Protein AF-A0A9D8BWN3-F1 (afdb_monomer_lite)

Secondary structure (DSSP, 8-state):
----------PPEEEEEEEEE---B-SSS----TTPPPPBGGGSEETTEEHHHHHHHHHGGG-SEEEEE-SS-HHHHHTTTSEEE--SSSS--THHHHHHHHHHHHHTSPPPTTEEEEEEEEETT-TTS-TTHHHHHHHH--TT-SEEEEEESS-EEEEEEEE-GGGHHHHHHHHHTT---HHHHHTTS-EEEEEE--TTTT----SHHHHHHHHHHHH-TT--HHHHHHHHHHHTT--------------SS-----HHHHHHHHHTTPPPPS------GGGGTT-PPPS----SS---GGG-TT------

Radius of gyration: 26.8 Å; chains: 1; bounding box: 66×57×100 Å

Structure (mmCIF, N/CA/C/O backbone):
data_AF-A0A9D8BWN3-F1
#
_entry.id   AF-A0A9D8BWN3-F1
#
loop_
_atom_site.group_PDB
_atom_site.id
_atom_site.type_symbol
_atom_site.label_atom_id
_atom_site.label_alt_id
_atom_site.label_comp_id
_atom_site.label_asym_id
_atom_site.label_entity_id
_atom_site.label_seq_id
_atom_site.pdbx_PDB_ins_code
_atom_site.Cartn_x
_atom_site.Cartn_y
_atom_site.Cartn_z
_atom_site.occupancy
_atom_site.B_iso_or_equiv
_atom_site.auth_seq_id
_atom_site.auth_comp_id
_atom_site.auth_asym_id
_atom_site.auth_atom_id
_atom_site.pdbx_PDB_model_num
ATOM 1 N N . MET A 1 1 ? -13.830 10.975 -46.373 1.00 35.69 1 MET A N 1
ATOM 2 C CA . MET A 1 1 ? -13.486 9.546 -46.247 1.00 35.69 1 MET A CA 1
ATOM 3 C C . MET A 1 1 ? -12.222 9.484 -45.403 1.00 35.69 1 MET A C 1
ATOM 5 O O . MET A 1 1 ? -11.162 9.814 -45.908 1.00 35.69 1 MET A O 1
ATOM 9 N N . ARG A 1 2 ? -12.352 9.272 -44.088 1.00 30.34 2 ARG A N 1
ATOM 10 C CA . ARG A 1 2 ? -11.204 9.071 -43.192 1.00 30.34 2 ARG A CA 1
ATOM 11 C C . ARG A 1 2 ? -11.128 7.575 -42.941 1.00 30.34 2 ARG A C 1
ATOM 13 O O . ARG A 1 2 ? -12.097 7.001 -42.452 1.00 30.34 2 ARG A O 1
ATOM 20 N N . GLU A 1 3 ? -10.036 6.971 -43.384 1.00 28.41 3 GLU A N 1
ATOM 21 C CA . GLU A 1 3 ? -9.743 5.563 -43.168 1.00 28.41 3 GLU A CA 1
ATOM 22 C C . GLU A 1 3 ? -9.566 5.313 -41.672 1.00 28.41 3 GLU A C 1
ATOM 24 O O . GLU A 1 3 ? -8.755 5.950 -41.002 1.00 28.41 3 GLU A O 1
ATOM 29 N N . ILE A 1 4 ? -10.383 4.399 -41.160 1.00 40.56 4 ILE A N 1
ATOM 30 C CA . ILE A 1 4 ? -10.183 3.741 -39.878 1.00 40.56 4 ILE A CA 1
ATOM 31 C C . ILE A 1 4 ? -9.169 2.637 -40.170 1.00 40.56 4 ILE A C 1
ATOM 33 O O . ILE A 1 4 ? -9.535 1.579 -40.677 1.00 40.56 4 ILE A O 1
ATOM 37 N N . THR A 1 5 ? -7.889 2.890 -39.914 1.00 33.47 5 THR A N 1
ATOM 38 C CA . THR A 1 5 ? -6.894 1.820 -39.845 1.00 33.47 5 THR A CA 1
ATOM 39 C C . THR A 1 5 ? -6.937 1.222 -38.446 1.00 33.47 5 THR A C 1
ATOM 41 O O . THR A 1 5 ? -6.418 1.771 -37.477 1.00 33.47 5 THR A O 1
ATOM 44 N N . SER A 1 6 ? -7.609 0.076 -38.353 1.00 40.00 6 SER A N 1
ATOM 45 C CA . SER A 1 6 ? -7.475 -0.884 -37.265 1.00 40.00 6 SER A CA 1
ATOM 46 C C . SER A 1 6 ? -6.018 -1.343 -37.181 1.00 40.00 6 SER A C 1
ATOM 48 O O . SER A 1 6 ? -5.558 -2.124 -38.016 1.00 40.00 6 SER A O 1
ATOM 50 N N . ALA A 1 7 ? -5.290 -0.847 -36.187 1.00 39.09 7 ALA A N 1
ATOM 51 C CA . ALA A 1 7 ? -4.007 -1.398 -35.783 1.00 39.09 7 ALA A CA 1
ATOM 52 C C . ALA A 1 7 ? -4.223 -2.265 -34.535 1.00 39.09 7 ALA A C 1
ATOM 54 O O . ALA A 1 7 ? -4.002 -1.818 -33.413 1.00 39.09 7 ALA A O 1
ATOM 55 N N . ASP A 1 8 ? -4.640 -3.517 -34.742 1.00 44.50 8 ASP A N 1
ATOM 56 C CA . ASP A 1 8 ? -4.419 -4.598 -33.774 1.00 44.50 8 ASP A CA 1
ATOM 57 C C . ASP A 1 8 ? -2.917 -4.937 -33.762 1.00 44.50 8 ASP A C 1
ATOM 59 O O . ASP A 1 8 ? -2.462 -5.954 -34.281 1.00 44.50 8 ASP A O 1
ATOM 63 N N . GLY A 1 9 ? -2.118 -4.028 -33.207 1.00 36.88 9 GLY A N 1
ATOM 64 C CA . GLY A 1 9 ? -0.795 -4.330 -32.681 1.00 36.88 9 GLY A CA 1
ATOM 65 C C . GLY A 1 9 ? -0.940 -4.403 -31.170 1.00 36.88 9 GLY A C 1
ATOM 66 O O . GLY A 1 9 ? -1.091 -3.360 -30.537 1.00 36.88 9 GLY A O 1
ATOM 67 N N . LEU A 1 10 ? -0.963 -5.614 -30.596 1.00 40.00 10 LEU A N 1
ATOM 68 C CA . LEU A 1 10 ? -1.045 -5.808 -29.145 1.00 40.00 10 LEU A CA 1
ATOM 69 C C . LEU A 1 10 ? 0.142 -5.103 -28.479 1.00 40.00 10 LEU A C 1
ATOM 71 O O . LEU A 1 10 ? 1.235 -5.654 -28.362 1.00 40.00 10 LEU A O 1
ATOM 75 N N . SER A 1 11 ? -0.087 -3.875 -28.029 1.00 46.62 11 SER A N 1
ATOM 76 C CA . SER A 1 11 ? 0.788 -3.237 -27.059 1.00 46.62 11 SER A CA 1
ATOM 77 C C . SER A 1 11 ? 0.731 -4.087 -25.787 1.00 46.62 11 SER A C 1
ATOM 79 O O . SER A 1 11 ? -0.363 -4.541 -25.429 1.00 46.62 11 SER A O 1
ATOM 81 N N . PRO A 1 12 ? 1.863 -4.356 -25.115 1.00 58.06 12 PRO A N 1
ATOM 82 C CA . PRO A 1 12 ? 1.860 -5.157 -23.900 1.00 58.06 12 PRO A CA 1
ATOM 83 C C . PRO A 1 12 ? 0.872 -4.559 -22.896 1.00 58.06 12 PRO A C 1
ATOM 85 O O . PRO A 1 12 ? 1.026 -3.414 -22.472 1.00 58.06 12 PRO A O 1
ATOM 88 N N . ARG A 1 13 ? -0.166 -5.314 -22.520 1.00 78.81 13 ARG A N 1
ATOM 89 C CA . ARG A 1 13 ? -1.056 -4.895 -21.433 1.00 78.81 13 ARG A CA 1
ATOM 90 C C . ARG A 1 13 ? -0.274 -5.025 -20.128 1.00 78.81 13 ARG A C 1
ATOM 92 O O . ARG A 1 13 ? 0.274 -6.090 -19.847 1.00 78.81 13 ARG A O 1
ATOM 99 N N . ALA A 1 14 ? -0.218 -3.963 -19.333 1.00 88.00 14 ALA A N 1
ATOM 100 C CA . ALA A 1 14 ? 0.270 -4.047 -17.962 1.00 88.00 14 ALA A CA 1
ATOM 101 C C . ALA A 1 14 ? -0.856 -4.555 -17.054 1.00 88.00 14 ALA A C 1
ATOM 103 O O . ALA A 1 14 ? -1.995 -4.107 -17.173 1.00 88.00 14 ALA A O 1
ATOM 104 N N . ARG A 1 15 ? -0.535 -5.498 -16.168 1.00 93.25 15 ARG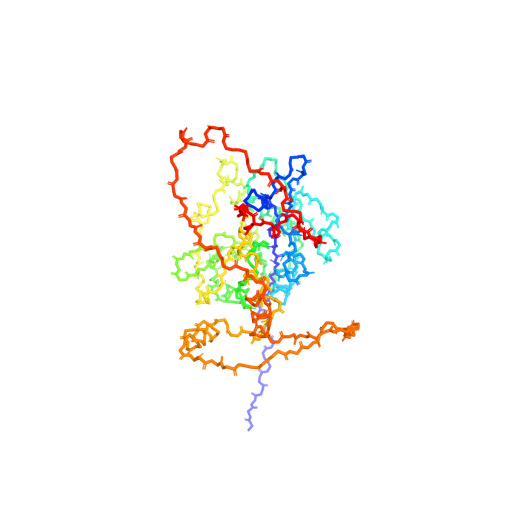 A N 1
ATOM 105 C CA . ARG A 1 15 ? -1.408 -5.967 -15.093 1.00 93.25 15 ARG A CA 1
ATOM 106 C C . ARG A 1 15 ? -0.887 -5.423 -13.770 1.00 93.25 15 ARG A C 1
ATOM 108 O O . ARG A 1 15 ? 0.283 -5.638 -13.446 1.00 93.25 15 ARG A O 1
ATOM 115 N N . ILE A 1 16 ? -1.748 -4.767 -13.004 1.00 96.25 16 ILE A N 1
ATOM 116 C CA . ILE A 1 16 ? -1.417 -4.217 -11.690 1.00 96.25 16 ILE A CA 1
ATOM 117 C C . ILE A 1 16 ? -2.126 -5.047 -10.623 1.00 96.25 16 ILE A C 1
ATOM 119 O O . ILE A 1 16 ? -3.344 -5.199 -10.641 1.00 96.25 16 ILE A O 1
ATOM 123 N N . THR A 1 17 ? -1.357 -5.582 -9.681 1.00 97.81 17 THR A N 1
ATOM 124 C CA . THR A 1 17 ? -1.877 -6.182 -8.450 1.00 97.81 17 THR A CA 1
ATOM 125 C C . THR A 1 17 ? -1.740 -5.164 -7.328 1.00 97.81 17 THR A C 1
ATOM 127 O O . THR A 1 17 ? -0.638 -4.690 -7.069 1.00 97.81 17 THR A O 1
ATOM 130 N N . GLY A 1 18 ? -2.834 -4.812 -6.663 1.00 98.31 18 GLY A N 1
ATOM 131 C CA . GLY A 1 18 ? -2.815 -3.964 -5.479 1.00 98.31 18 GLY A CA 1
ATOM 132 C C . GLY A 1 18 ? -2.578 -4.780 -4.209 1.00 98.31 18 GLY A C 1
ATOM 133 O O . GLY A 1 18 ? -3.152 -5.853 -4.039 1.00 98.31 18 GLY A O 1
ATOM 134 N N . LEU A 1 19 ? -1.759 -4.263 -3.300 1.00 98.38 19 LEU A N 1
ATOM 135 C CA . LEU A 1 19 ? -1.509 -4.822 -1.979 1.00 98.38 19 LEU A CA 1
ATOM 136 C C . LEU A 1 19 ? -1.837 -3.789 -0.911 1.00 98.38 19 LEU A C 1
ATOM 138 O O . LEU A 1 19 ? -1.163 -2.765 -0.802 1.00 98.38 19 LEU A O 1
ATOM 142 N N . VAL A 1 20 ? -2.815 -4.107 -0.068 1.00 97.69 20 VAL A N 1
ATOM 143 C CA . VAL A 1 20 ? -3.105 -3.327 1.134 1.00 97.69 20 VAL A CA 1
ATOM 144 C C . VAL A 1 20 ? -2.338 -3.906 2.320 1.00 97.69 20 VAL A C 1
ATOM 146 O O . VAL A 1 20 ? -2.559 -5.047 2.728 1.00 97.69 20 VAL A O 1
ATOM 149 N N . LEU A 1 21 ? -1.438 -3.110 2.893 1.00 95.31 21 LEU A N 1
ATOM 150 C CA . LEU A 1 21 ? -0.639 -3.472 4.063 1.00 95.31 21 LEU A CA 1
ATOM 151 C C . LEU A 1 21 ? -1.428 -3.165 5.348 1.00 95.31 21 LEU A C 1
ATOM 153 O O . LEU A 1 21 ? -1.586 -2.005 5.738 1.00 95.31 21 LEU A O 1
ATOM 157 N N . ALA A 1 22 ? -1.922 -4.216 6.008 1.00 90.44 22 ALA A N 1
ATOM 158 C CA . ALA A 1 22 ? -2.804 -4.146 7.177 1.00 90.44 22 ALA A CA 1
ATOM 159 C C . ALA A 1 22 ? -2.128 -4.546 8.509 1.00 90.44 22 ALA A C 1
ATOM 161 O O . ALA A 1 22 ? -2.781 -4.589 9.548 1.00 90.44 22 ALA A O 1
ATOM 162 N N . GLY A 1 23 ? -0.815 -4.812 8.514 1.00 72.12 23 GLY A N 1
ATOM 163 C CA . GLY A 1 23 ? -0.058 -5.335 9.667 1.00 72.12 23 GLY A CA 1
ATOM 164 C C . GLY A 1 23 ? 0.315 -4.345 10.789 1.00 72.12 23 GLY A C 1
ATOM 165 O O . GLY A 1 23 ? 1.267 -4.600 11.528 1.00 72.12 23 GLY A O 1
ATOM 166 N N . GLY A 1 24 ? -0.376 -3.210 10.928 1.00 66.81 24 GLY A N 1
ATOM 167 C CA . GLY A 1 24 ? -0.048 -2.163 11.906 1.00 66.81 24 GLY A CA 1
ATOM 168 C C . GLY A 1 24 ? -0.780 -2.305 13.247 1.00 66.81 24 GLY A C 1
ATOM 169 O O . GLY A 1 24 ? -2.009 -2.334 13.293 1.00 66.81 24 GLY A O 1
ATOM 170 N N . LEU A 1 25 ? -0.034 -2.301 14.360 1.00 56.59 25 LEU A N 1
ATOM 171 C CA . LEU A 1 25 ? -0.623 -2.167 15.697 1.00 56.59 25 LEU A CA 1
ATOM 172 C C . LEU A 1 25 ? -0.971 -0.705 15.978 1.00 56.59 25 LEU A C 1
ATOM 174 O O . LEU A 1 25 ? -0.099 0.168 15.976 1.00 56.59 25 LEU A O 1
ATOM 178 N N . SER A 1 26 ? -2.223 -0.456 16.343 1.00 57.06 26 SER A N 1
ATOM 179 C CA . SER A 1 26 ? -2.633 0.819 16.914 1.00 57.06 26 SER A CA 1
ATOM 180 C C . SER A 1 26 ? -2.096 0.927 18.339 1.00 57.06 26 SER A C 1
ATOM 182 O O . SER A 1 26 ? -2.712 0.422 19.270 1.00 57.06 26 SER A O 1
ATOM 184 N N . ARG A 1 27 ? -0.914 1.535 18.521 1.00 55.62 27 ARG A N 1
ATOM 185 C CA . ARG A 1 27 ? -0.371 1.875 19.857 1.00 55.62 27 ARG A CA 1
ATOM 186 C C . ARG A 1 27 ? -0.884 3.221 20.368 1.00 55.62 27 ARG A C 1
ATOM 188 O O . ARG A 1 27 ? -1.095 3.374 21.560 1.00 55.62 27 ARG A O 1
ATOM 195 N N . ARG A 1 28 ? -1.089 4.182 19.462 1.00 51.19 28 ARG A N 1
ATOM 196 C CA . ARG A 1 28 ? -1.530 5.554 19.780 1.00 51.19 28 ARG A CA 1
ATOM 197 C C . ARG A 1 28 ? -3.052 5.707 19.858 1.00 51.19 28 ARG A C 1
ATOM 199 O O . ARG A 1 28 ? -3.525 6.555 20.593 1.00 51.19 28 ARG A O 1
ATOM 206 N N . MET A 1 29 ? -3.805 4.842 19.177 1.00 51.97 29 MET A N 1
ATOM 207 C CA . MET A 1 29 ? -5.276 4.778 19.257 1.00 51.97 29 MET A CA 1
ATOM 208 C C . MET A 1 29 ? -5.779 3.983 20.476 1.00 51.97 29 MET A C 1
ATOM 210 O O . MET A 1 29 ? -6.966 3.678 20.567 1.00 51.97 29 MET A O 1
ATOM 214 N N . GLN A 1 30 ? -4.889 3.561 21.382 1.00 54.28 30 GLN A N 1
ATOM 215 C CA . GLN A 1 30 ? -5.285 2.769 22.544 1.00 54.28 30 GLN A CA 1
ATOM 216 C C . GLN A 1 30 ? -5.912 3.674 23.600 1.00 54.28 30 GLN A C 1
ATOM 218 O O . GLN A 1 30 ? -5.211 4.428 24.268 1.00 54.28 30 GLN A O 1
ATOM 223 N N . VAL A 1 31 ? -7.214 3.514 23.828 1.00 44.09 31 VAL A N 1
ATOM 224 C CA . VAL A 1 31 ? -7.786 3.734 25.158 1.00 44.09 31 VAL A CA 1
ATOM 225 C C . VAL A 1 31 ? -7.556 2.430 25.913 1.00 44.09 31 VAL A C 1
ATOM 227 O O . VAL A 1 31 ? -8.362 1.507 25.845 1.00 44.09 31 VAL A O 1
ATOM 230 N N . ALA A 1 32 ? -6.389 2.295 26.541 1.00 39.19 32 ALA A N 1
ATOM 231 C CA . ALA A 1 32 ? -6.081 1.120 27.342 1.00 39.19 32 ALA A CA 1
ATOM 232 C C . ALA A 1 32 ? -6.941 1.135 28.616 1.00 39.19 32 ALA A C 1
ATOM 234 O O . ALA A 1 32 ? -6.515 1.611 29.665 1.00 39.19 32 ALA A O 1
ATOM 235 N N . ALA A 1 33 ? -8.150 0.576 28.539 1.00 37.84 33 ALA A N 1
ATOM 236 C CA . ALA A 1 33 ? -8.688 -0.135 29.687 1.00 37.84 33 ALA A CA 1
ATOM 237 C C . ALA A 1 33 ? -7.766 -1.343 29.912 1.00 37.84 33 ALA A C 1
ATOM 239 O O . ALA A 1 33 ? -7.520 -2.133 28.995 1.00 37.84 33 ALA A O 1
ATOM 240 N N . SER A 1 34 ? -7.179 -1.439 31.102 1.00 40.31 34 SER A N 1
ATOM 241 C CA . SER A 1 34 ? -6.245 -2.503 31.464 1.00 40.31 34 SER A CA 1
ATOM 242 C C . SER A 1 34 ? -6.827 -3.885 31.132 1.00 40.31 34 SER A C 1
ATOM 244 O O . SER A 1 34 ? -7.881 -4.265 31.633 1.00 40.31 34 SER A O 1
ATOM 246 N N . GLY A 1 35 ? -6.129 -4.644 30.279 1.00 52.34 35 GLY A N 1
ATOM 247 C CA . GLY A 1 35 ? -6.462 -6.039 29.966 1.00 52.34 35 GLY A CA 1
ATOM 248 C C . GLY A 1 35 ? -7.107 -6.316 28.601 1.00 52.34 35 GLY A C 1
ATOM 249 O O . GLY A 1 35 ? -7.396 -7.477 28.328 1.00 52.34 35 GLY A O 1
ATOM 250 N N . GLN A 1 36 ? -7.314 -5.321 27.730 1.00 53.28 36 GLN A N 1
ATOM 251 C CA . GLN A 1 36 ? -7.771 -5.574 26.352 1.00 53.28 36 GLN A CA 1
ATOM 252 C C . GLN A 1 36 ? -6.612 -5.860 25.382 1.00 53.28 36 GLN A C 1
ATOM 254 O O . GLN A 1 36 ? -5.537 -5.265 25.481 1.00 53.28 36 GLN A O 1
ATOM 259 N N . GLU A 1 37 ? -6.838 -6.770 24.427 1.00 57.81 37 GLU A N 1
ATOM 260 C CA . GLU A 1 37 ? -5.889 -7.033 23.341 1.00 57.81 37 GLU A CA 1
ATOM 261 C C . GLU A 1 37 ? -5.697 -5.792 22.445 1.00 57.81 37 GLU A C 1
ATOM 263 O O . GLU A 1 37 ? -6.654 -5.048 22.212 1.00 57.81 37 GLU A O 1
ATOM 268 N N . PRO A 1 38 ? -4.491 -5.575 21.883 1.00 61.41 38 PRO A N 1
ATOM 269 C CA . PRO A 1 38 ? -4.259 -4.514 20.909 1.00 61.41 38 PRO A CA 1
ATOM 270 C C . PRO A 1 38 ? -5.219 -4.626 19.718 1.00 61.41 38 PRO A C 1
ATOM 272 O O . PRO A 1 38 ? -5.290 -5.670 19.069 1.00 61.41 38 PRO A O 1
ATOM 275 N N . VAL A 1 39 ? -5.924 -3.538 19.407 1.00 68.12 39 VAL A N 1
ATOM 276 C CA . VAL A 1 39 ? -6.825 -3.470 18.249 1.00 68.12 39 VAL A CA 1
ATOM 277 C C . VAL A 1 39 ? -6.003 -3.314 16.966 1.00 68.12 39 VAL A C 1
ATOM 279 O O . VAL A 1 39 ? -5.120 -2.455 16.886 1.00 68.12 39 VAL A O 1
ATOM 282 N N . ASP A 1 40 ? -6.296 -4.134 15.954 1.00 75.12 40 ASP A N 1
ATOM 283 C CA . ASP A 1 40 ? -5.726 -3.981 14.612 1.00 75.12 40 ASP A CA 1
ATOM 284 C C . ASP A 1 40 ? -6.232 -2.680 13.983 1.00 75.12 40 ASP A C 1
ATOM 286 O O . ASP A 1 40 ? -7.440 -2.478 13.830 1.00 75.12 40 ASP A O 1
ATOM 290 N N . LYS A 1 41 ? -5.307 -1.793 13.597 1.00 80.50 41 LYS A N 1
ATOM 291 C CA . LYS A 1 41 ? -5.630 -0.452 13.086 1.00 80.50 41 LYS A CA 1
ATOM 292 C C . LYS A 1 41 ? -6.569 -0.493 11.879 1.00 80.50 41 LYS A C 1
ATOM 294 O O . LYS A 1 41 ? -7.510 0.289 11.794 1.00 80.50 41 LYS A O 1
ATOM 299 N N . ALA A 1 42 ? -6.346 -1.465 11.000 1.00 85.94 42 ALA A N 1
ATOM 300 C CA . ALA A 1 42 ? -7.144 -1.722 9.807 1.00 85.94 42 ALA A CA 1
ATOM 301 C C . ALA A 1 42 ? -8.639 -1.972 10.097 1.00 85.94 42 ALA A C 1
ATOM 303 O O . ALA A 1 42 ? -9.481 -1.707 9.240 1.00 85.94 42 ALA A O 1
ATOM 304 N N . LEU A 1 43 ? -8.973 -2.477 11.292 1.00 86.56 43 LEU A N 1
ATOM 305 C CA . LEU A 1 43 ? -10.338 -2.834 11.690 1.00 86.56 43 LEU A CA 1
ATOM 306 C C . LEU A 1 43 ? -11.039 -1.747 12.513 1.00 86.56 43 LEU A C 1
ATOM 308 O O . LEU A 1 43 ? -12.198 -1.928 12.887 1.00 86.56 43 LEU A O 1
ATOM 312 N N . ILE A 1 44 ? -10.369 -0.625 12.792 1.00 85.62 44 ILE A N 1
ATOM 313 C CA . ILE A 1 44 ? -10.984 0.497 13.503 1.00 85.62 44 ILE A CA 1
ATOM 314 C C . ILE A 1 44 ? -12.139 1.052 12.652 1.00 85.62 44 ILE A C 1
ATOM 316 O O . ILE A 1 44 ? -11.923 1.363 11.477 1.00 85.62 44 ILE A O 1
ATOM 320 N N . PRO A 1 45 ? -13.360 1.181 13.205 1.00 83.12 45 PRO A N 1
ATOM 321 C CA . PRO A 1 45 ? -14.478 1.769 12.478 1.00 83.12 45 PRO A CA 1
ATOM 322 C C . PRO A 1 45 ? -14.239 3.250 12.156 1.00 83.12 45 PRO A C 1
ATOM 324 O O . PRO A 1 45 ? -13.936 4.044 13.041 1.00 83.12 45 PRO A O 1
ATOM 327 N N . CYS A 1 46 ? -14.444 3.629 10.899 1.00 81.38 46 CYS A N 1
ATOM 328 C CA . CYS A 1 46 ? -14.435 4.993 10.386 1.00 81.38 46 CYS A CA 1
ATOM 329 C C . CYS A 1 46 ? -15.671 5.174 9.492 1.00 81.38 46 CYS A C 1
ATOM 331 O O . CYS A 1 46 ? -15.868 4.398 8.554 1.00 81.38 46 CYS A O 1
ATOM 333 N N . ALA A 1 47 ? -16.541 6.139 9.809 1.00 82.06 47 ALA A N 1
ATOM 334 C CA . ALA A 1 47 ? -17.811 6.360 9.099 1.00 82.06 47 ALA A CA 1
ATOM 335 C C . ALA A 1 47 ? -18.648 5.070 8.895 1.00 82.06 47 ALA A C 1
ATOM 337 O O . ALA A 1 47 ? -19.174 4.800 7.817 1.00 82.06 47 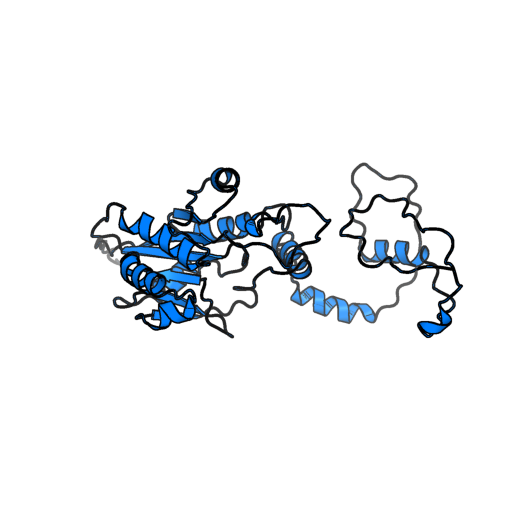ALA A O 1
ATOM 338 N N . GLY A 1 48 ? -18.742 4.233 9.937 1.00 80.19 48 GLY A N 1
ATOM 339 C CA . GLY A 1 48 ? -19.556 3.009 9.929 1.00 80.19 48 GLY A CA 1
ATOM 340 C C . GLY A 1 48 ? -18.940 1.796 9.217 1.00 80.19 48 GLY A C 1
ATOM 341 O O . GLY A 1 48 ? -19.569 0.741 9.194 1.00 80.19 48 GLY A O 1
ATOM 342 N N . LYS A 1 49 ? -17.718 1.899 8.674 1.00 84.69 49 LYS A N 1
ATOM 343 C CA . LYS A 1 49 ? -16.989 0.783 8.042 1.00 84.69 49 LYS A CA 1
ATOM 344 C C . LYS A 1 49 ? -15.594 0.609 8.654 1.00 84.69 49 LYS A C 1
ATOM 346 O O . LYS A 1 49 ? -15.035 1.589 9.136 1.00 84.69 49 LYS A O 1
ATOM 351 N N . PRO A 1 50 ? -14.989 -0.591 8.626 1.00 89.38 50 PRO A N 1
ATOM 352 C CA . PRO A 1 50 ? -13.573 -0.753 8.959 1.00 89.38 50 PRO A CA 1
ATOM 353 C C . PRO A 1 50 ? -12.690 0.149 8.088 1.00 89.38 50 PRO A C 1
ATOM 355 O O . PRO A 1 50 ? -12.953 0.275 6.892 1.00 89.38 50 PRO A O 1
ATOM 358 N N . LEU A 1 51 ? -11.633 0.736 8.651 1.00 89.00 51 LEU A N 1
ATOM 359 C CA . LEU A 1 51 ? -10.761 1.669 7.931 1.00 89.00 51 LEU A CA 1
ATOM 360 C C . LEU A 1 51 ? -10.196 1.079 6.626 1.00 89.00 51 LEU A C 1
ATOM 362 O O . LEU A 1 51 ? -10.247 1.726 5.582 1.00 89.00 51 LEU A O 1
ATOM 366 N N . ILE A 1 52 ? -9.775 -0.191 6.651 1.00 93.25 52 ILE A N 1
ATOM 367 C CA . ILE A 1 52 ? -9.287 -0.903 5.461 1.00 93.25 52 ILE A CA 1
ATOM 368 C C . ILE A 1 52 ? -10.323 -0.978 4.330 1.00 93.25 52 ILE A C 1
ATOM 370 O O . ILE A 1 52 ? -9.947 -0.995 3.161 1.00 93.25 52 ILE A O 1
ATOM 374 N N . ALA A 1 53 ? -11.622 -0.993 4.646 1.00 93.31 53 ALA A N 1
ATOM 375 C CA . ALA A 1 53 ? -12.672 -1.073 3.635 1.00 93.31 53 ALA A CA 1
ATOM 376 C C . ALA A 1 53 ? -12.683 0.170 2.733 1.00 93.31 53 ALA A C 1
ATOM 378 O O . ALA A 1 53 ? -12.974 0.050 1.546 1.00 93.31 53 ALA A O 1
ATOM 379 N N . TRP A 1 54 ? -12.313 1.341 3.264 1.00 94.75 54 TRP A N 1
ATOM 380 C CA . TRP A 1 54 ? -12.172 2.566 2.474 1.00 94.75 54 TRP A CA 1
ATOM 381 C C . TRP A 1 54 ? -10.983 2.484 1.515 1.00 94.75 54 TRP A C 1
ATOM 383 O O . TRP A 1 54 ? -11.137 2.764 0.328 1.00 94.75 54 TRP A O 1
ATOM 393 N N . THR A 1 55 ? -9.829 2.012 1.994 1.00 95.50 55 THR A N 1
ATOM 394 C CA . THR A 1 55 ? -8.646 1.763 1.155 1.00 95.50 55 THR A CA 1
ATOM 395 C C . THR A 1 55 ? -8.945 0.755 0.044 1.00 95.50 55 THR A C 1
ATOM 397 O O . THR A 1 55 ? -8.614 1.004 -1.113 1.00 95.50 55 THR A O 1
ATOM 400 N N . LEU A 1 56 ? -9.609 -0.361 0.367 1.00 96.38 56 LEU A N 1
ATOM 401 C CA . LEU A 1 56 ? -9.996 -1.385 -0.610 1.00 96.38 56 LEU A CA 1
ATOM 402 C C . LEU A 1 56 ? -10.964 -0.825 -1.654 1.00 96.38 56 LEU A C 1
ATOM 404 O O . LEU A 1 56 ? -10.719 -0.974 -2.848 1.00 96.38 56 LEU A O 1
ATOM 408 N N . GLN A 1 57 ? -12.024 -0.133 -1.221 1.00 95.56 57 GLN A N 1
ATOM 409 C CA . GLN A 1 57 ? -13.008 0.480 -2.117 1.00 95.56 57 GLN A CA 1
ATOM 410 C C . GLN A 1 57 ? -12.349 1.460 -3.098 1.00 95.56 57 GLN A C 1
ATOM 412 O O . GLN A 1 57 ? -12.743 1.521 -4.261 1.00 95.56 57 GLN A O 1
ATOM 417 N N . ARG A 1 58 ? -11.342 2.207 -2.637 1.00 96.38 58 ARG A N 1
ATOM 418 C CA . ARG A 1 58 ? -10.640 3.207 -3.443 1.00 96.38 58 ARG A CA 1
ATOM 419 C C . ARG A 1 58 ? -9.601 2.609 -4.392 1.00 96.38 58 ARG A C 1
ATOM 421 O O . ARG A 1 58 ? -9.417 3.132 -5.487 1.00 96.38 58 ARG A O 1
ATOM 428 N N . LEU A 1 59 ? -8.947 1.513 -3.998 1.00 97.75 59 LEU A N 1
ATOM 429 C CA . LEU A 1 59 ? -7.924 0.852 -4.814 1.00 97.75 59 LEU A CA 1
ATOM 430 C C . LEU A 1 59 ? -8.515 -0.124 -5.841 1.00 97.75 59 LEU A C 1
ATOM 432 O O . LEU A 1 59 ? -7.992 -0.230 -6.945 1.00 97.75 59 LEU A O 1
ATOM 436 N N . GLN A 1 60 ? -9.608 -0.817 -5.506 1.00 97.31 60 GLN A N 1
ATOM 437 C CA . GLN A 1 60 ? -10.230 -1.849 -6.346 1.00 97.31 60 GLN A CA 1
ATOM 438 C C . GLN A 1 60 ? -10.487 -1.442 -7.809 1.00 97.31 60 GLN A C 1
ATOM 440 O O . GLN A 1 60 ? -10.216 -2.273 -8.676 1.00 97.31 60 GLN A O 1
ATOM 445 N N . PRO A 1 61 ? -10.994 -0.234 -8.138 1.00 97.56 61 PRO A N 1
ATOM 446 C CA . PRO A 1 61 ? -11.216 0.143 -9.537 1.00 97.56 61 PRO A CA 1
ATOM 447 C C . PRO A 1 61 ? -9.920 0.427 -10.316 1.00 97.56 61 PRO A C 1
ATOM 449 O O . PRO A 1 61 ? -9.967 0.557 -11.536 1.00 97.56 61 PRO A O 1
ATOM 452 N N . GLN A 1 62 ? -8.775 0.533 -9.637 1.00 97.50 62 GLN A N 1
ATOM 453 C CA . GLN A 1 62 ? -7.496 0.923 -10.234 1.00 97.50 62 GLN A CA 1
ATOM 454 C C . GLN A 1 62 ? -6.569 -0.263 -10.544 1.00 97.50 62 GLN A C 1
ATOM 456 O O . GLN A 1 62 ? -5.551 -0.089 -11.211 1.00 97.50 62 GLN A O 1
ATOM 461 N N . VAL A 1 63 ? -6.892 -1.464 -10.057 1.00 97.62 63 VAL A N 1
ATOM 462 C CA . VAL A 1 63 ? -6.025 -2.650 -10.143 1.00 97.62 63 VAL A CA 1
ATOM 463 C C . VAL A 1 63 ? -6.792 -3.860 -10.673 1.00 97.62 63 VAL A C 1
ATOM 465 O O . VAL A 1 63 ? -8.001 -3.976 -10.485 1.00 97.62 63 VAL A O 1
ATOM 468 N N . ASP A 1 64 ? -6.093 -4.794 -11.318 1.00 95.94 64 ASP A N 1
ATOM 469 C CA . ASP A 1 64 ? -6.705 -6.020 -11.845 1.00 95.94 64 ASP A CA 1
ATOM 470 C C . ASP A 1 64 ? -6.976 -7.057 -10.736 1.00 95.94 64 ASP A C 1
ATOM 472 O O . ASP A 1 64 ? -7.785 -7.966 -10.910 1.00 95.94 64 ASP A O 1
ATOM 476 N N 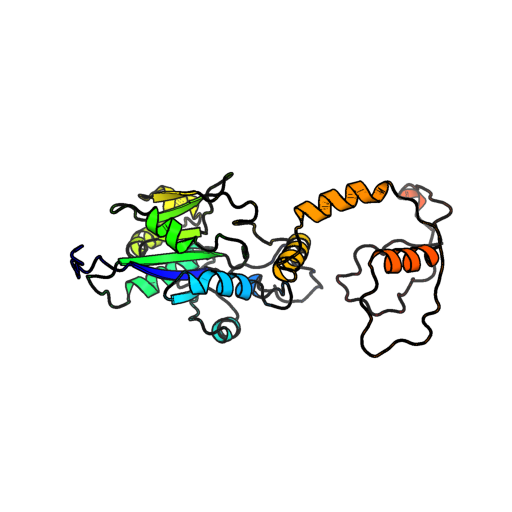. GLU A 1 65 ? -6.280 -6.952 -9.602 1.00 95.56 65 GLU A N 1
ATOM 477 C CA . GLU A 1 65 ? -6.394 -7.865 -8.463 1.00 95.56 65 GLU A CA 1
ATOM 478 C C . GLU A 1 65 ? -6.022 -7.160 -7.155 1.00 95.56 65 GLU A C 1
ATOM 480 O O . GLU A 1 65 ? -5.125 -6.319 -7.146 1.00 95.56 65 GLU A O 1
ATOM 485 N N . LEU A 1 66 ? -6.675 -7.536 -6.050 1.00 97.62 66 LEU A N 1
ATOM 486 C CA . LEU A 1 66 ? -6.367 -7.045 -4.707 1.00 97.62 66 LEU A CA 1
ATOM 487 C C . LEU A 1 66 ? -5.918 -8.163 -3.769 1.00 97.62 66 LEU A C 1
ATOM 489 O O . LEU A 1 66 ? -6.569 -9.202 -3.649 1.00 97.62 66 LEU A O 1
ATOM 493 N N . LEU A 1 67 ? -4.839 -7.876 -3.047 1.00 97.69 67 LEU A N 1
ATOM 494 C CA . LEU A 1 67 ? -4.272 -8.678 -1.975 1.00 97.69 67 LEU A CA 1
ATOM 495 C C . LEU A 1 67 ? -4.287 -7.869 -0.674 1.00 97.69 67 LEU A C 1
ATOM 497 O O . LEU A 1 67 ? -4.080 -6.653 -0.672 1.00 97.69 67 LEU A O 1
ATOM 501 N N . ILE A 1 68 ? -4.476 -8.552 0.449 1.00 97.06 68 ILE A N 1
ATOM 502 C CA . ILE A 1 68 ? -4.341 -7.974 1.788 1.00 97.06 68 ILE A CA 1
ATOM 503 C C . ILE A 1 68 ? -3.173 -8.665 2.477 1.00 97.06 68 ILE A C 1
ATOM 505 O O . ILE A 1 68 ? -3.132 -9.890 2.531 1.00 97.06 68 ILE A O 1
ATOM 509 N N . ASN A 1 69 ? -2.239 -7.906 3.043 1.00 95.00 69 ASN A N 1
ATOM 510 C CA . ASN A 1 69 ? -1.231 -8.465 3.937 1.00 95.00 69 ASN A CA 1
ATOM 511 C C . ASN A 1 69 ? -1.581 -8.172 5.396 1.00 95.00 69 ASN A C 1
ATOM 513 O O . ASN A 1 69 ? -1.721 -7.015 5.792 1.00 95.00 69 ASN A O 1
ATOM 517 N N . CYS A 1 70 ? -1.688 -9.225 6.200 1.00 91.38 70 CYS A N 1
ATOM 518 C CA . CYS A 1 70 ? -1.878 -9.143 7.643 1.00 91.38 70 CYS A CA 1
ATOM 519 C C . CYS A 1 70 ? -1.234 -10.355 8.321 1.00 91.38 70 CYS A C 1
ATOM 521 O O . CYS A 1 70 ? -1.101 -11.405 7.706 1.00 91.38 70 CYS A O 1
ATOM 523 N N . ASN A 1 71 ? -0.904 -10.231 9.606 1.00 87.12 71 ASN A N 1
ATOM 524 C CA . ASN A 1 71 ? -0.302 -11.319 10.392 1.00 87.12 71 ASN A CA 1
ATOM 525 C C . ASN A 1 71 ? -1.246 -11.895 11.457 1.00 87.12 71 ASN A C 1
ATOM 527 O O . ASN A 1 71 ? -0.842 -12.719 12.277 1.00 87.12 71 ASN A O 1
ATOM 531 N N . ARG A 1 72 ? -2.480 -11.386 11.521 1.00 83.62 72 ARG A N 1
ATOM 532 C CA . ARG A 1 72 ? -3.498 -11.720 12.524 1.00 83.62 72 ARG A CA 1
ATOM 533 C C . ARG A 1 72 ? -4.875 -11.600 11.892 1.00 83.62 72 ARG A C 1
ATOM 535 O O . ARG A 1 72 ? -5.040 -10.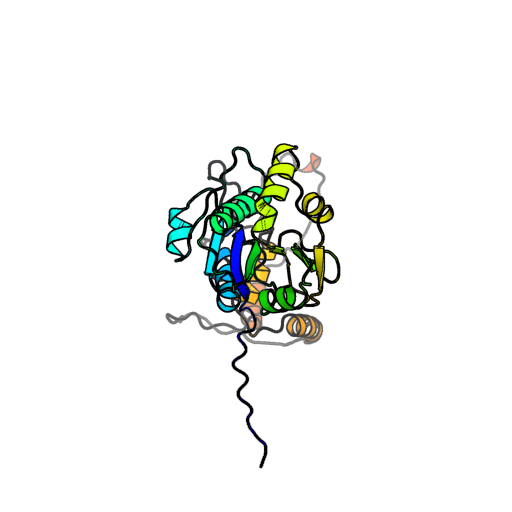843 10.940 1.00 83.62 72 ARG A O 1
ATOM 542 N N . ARG A 1 73 ? -5.853 -12.318 12.450 1.00 84.62 73 ARG A N 1
ATOM 543 C CA . ARG A 1 73 ? -7.269 -12.238 12.053 1.00 84.62 73 ARG A CA 1
ATOM 544 C C . ARG A 1 73 ? -7.481 -12.454 10.549 1.00 84.62 73 ARG A C 1
ATOM 546 O O . ARG A 1 73 ? -8.268 -11.749 9.919 1.00 84.62 73 ARG A O 1
ATOM 553 N N . HIS A 1 74 ? -6.750 -13.409 9.967 1.00 89.06 74 HIS A N 1
ATOM 554 C CA . HIS A 1 74 ? -6.772 -13.678 8.525 1.00 89.06 74 HIS A CA 1
ATOM 555 C C . HIS A 1 74 ? -8.194 -13.953 8.034 1.00 89.06 74 HIS A C 1
ATOM 557 O O . HIS A 1 74 ? -8.581 -13.480 6.974 1.00 89.06 74 HIS A O 1
ATOM 563 N N . GLU A 1 75 ? -8.984 -14.668 8.829 1.00 88.75 75 GLU A N 1
ATOM 564 C CA . GLU A 1 75 ? -10.386 -14.973 8.574 1.00 88.75 75 GLU A CA 1
ATOM 565 C C . GLU A 1 75 ? -11.264 -13.718 8.457 1.00 88.75 75 GLU A C 1
ATOM 567 O O . GLU A 1 75 ? -12.139 -13.667 7.594 1.00 88.75 75 GLU A O 1
ATOM 572 N N . VAL A 1 76 ? -10.998 -12.679 9.258 1.00 88.81 76 VAL A N 1
ATOM 573 C CA . VAL A 1 76 ? -11.743 -11.410 9.218 1.00 88.81 76 VAL A CA 1
ATOM 574 C C . VAL A 1 76 ? -11.446 -10.654 7.927 1.00 88.81 76 VAL A C 1
ATOM 576 O O . VAL A 1 76 ? -12.362 -10.149 7.283 1.00 88.81 76 VAL A O 1
ATOM 579 N N . PHE A 1 77 ? -10.175 -10.596 7.523 1.00 89.00 77 PHE A N 1
ATOM 580 C CA . PHE A 1 77 ? -9.784 -9.949 6.270 1.00 89.00 77 PHE A CA 1
ATOM 581 C C . PHE A 1 77 ? -10.208 -10.763 5.041 1.00 89.00 77 PHE A C 1
ATOM 583 O O . PHE A 1 77 ? -10.654 -10.188 4.053 1.00 89.00 77 PHE A O 1
ATOM 590 N N . ALA A 1 78 ? -10.150 -12.095 5.105 1.00 90.19 78 ALA A N 1
ATOM 591 C CA . ALA A 1 78 ? -10.568 -12.971 4.011 1.00 90.19 78 ALA A CA 1
ATOM 592 C C . ALA A 1 78 ? -12.075 -12.860 3.740 1.00 90.19 78 ALA A C 1
ATOM 594 O O . ALA A 1 78 ? -12.501 -12.909 2.586 1.00 90.19 78 ALA A O 1
ATOM 595 N N . ALA A 1 79 ? -12.882 -12.627 4.782 1.00 91.69 79 ALA A N 1
ATOM 596 C CA . ALA A 1 79 ? -14.313 -12.356 4.647 1.00 91.69 79 ALA A CA 1
ATOM 597 C C . ALA A 1 79 ? -14.626 -11.076 3.842 1.00 91.69 79 ALA A C 1
ATOM 599 O O . ALA A 1 79 ? -15.758 -10.908 3.396 1.00 91.69 79 ALA A O 1
ATOM 600 N N . MET A 1 80 ? -13.639 -10.199 3.608 1.00 90.88 80 MET A N 1
ATOM 601 C CA . MET A 1 80 ? -13.774 -9.023 2.737 1.00 90.88 80 MET A CA 1
ATOM 602 C C . MET A 1 80 ? -13.654 -9.361 1.240 1.00 90.88 80 MET A C 1
ATOM 604 O O . MET A 1 80 ? -13.784 -8.468 0.412 1.00 90.88 80 MET A O 1
ATOM 608 N N . GLY A 1 81 ? -13.428 -10.632 0.876 1.00 92.56 81 GLY A N 1
ATOM 609 C CA . GLY A 1 81 ? -13.447 -11.102 -0.515 1.00 92.56 81 GLY A CA 1
ATOM 610 C C . GLY A 1 81 ? -12.105 -11.031 -1.250 1.00 92.56 81 GLY A C 1
ATOM 611 O O . GLY A 1 81 ? -12.073 -11.199 -2.467 1.00 92.56 81 GLY A O 1
ATOM 612 N N . HIS A 1 82 ? -11.001 -10.811 -0.533 1.00 94.25 82 HIS A N 1
ATOM 613 C CA . HIS A 1 82 ? -9.657 -10.703 -1.107 1.00 94.25 82 HIS A CA 1
ATOM 614 C C . HIS A 1 82 ? -8.715 -11.771 -0.548 1.00 94.25 82 HIS A C 1
ATOM 616 O O . HIS A 1 82 ? -8.876 -12.232 0.585 1.00 94.25 82 HIS A O 1
ATOM 622 N N . GLN A 1 83 ? -7.708 -12.161 -1.336 1.00 95.50 83 GLN A N 1
ATOM 623 C CA . GLN A 1 83 ? -6.678 -13.088 -0.872 1.00 95.50 83 GLN A CA 1
ATOM 624 C C . GLN A 1 83 ? -5.849 -12.424 0.234 1.00 95.50 83 GLN A C 1
ATOM 626 O O . GLN A 1 83 ? -5.369 -11.299 0.084 1.00 95.50 83 GLN A O 1
ATOM 631 N N . VAL A 1 84 ? -5.658 -13.151 1.335 1.00 95.50 84 VAL A N 1
ATOM 632 C CA . VAL A 1 84 ? -4.898 -12.686 2.497 1.00 95.50 84 VAL A CA 1
ATOM 633 C C . VAL A 1 84 ? -3.539 -13.377 2.550 1.00 95.50 84 VAL A C 1
ATOM 635 O O . VAL A 1 84 ? -3.459 -14.606 2.540 1.00 95.50 84 VAL A O 1
ATOM 638 N N . LEU A 1 85 ? -2.470 -12.588 2.638 1.00 94.75 85 LEU A N 1
ATOM 639 C CA . LEU A 1 85 ? -1.091 -13.046 2.750 1.00 94.75 85 LEU A CA 1
ATOM 640 C C . LEU A 1 85 ? -0.543 -12.765 4.152 1.00 94.75 85 LEU A C 1
ATOM 642 O O . LEU A 1 85 ? -0.514 -11.616 4.592 1.00 94.75 85 LEU A O 1
ATOM 646 N N . GLY A 1 86 ? -0.040 -13.806 4.813 1.00 92.31 86 GLY A N 1
ATOM 647 C CA . GLY A 1 86 ? 0.811 -13.653 5.994 1.00 92.31 86 GLY A CA 1
ATOM 648 C C . GLY A 1 86 ? 2.254 -13.363 5.609 1.00 92.31 86 GLY A C 1
ATOM 649 O O . GLY A 1 86 ? 2.711 -13.772 4.535 1.00 92.31 86 GLY A O 1
ATOM 650 N N . ASP A 1 87 ? 2.983 -12.696 6.498 1.00 91.12 87 ASP A N 1
ATOM 651 C CA . ASP A 1 87 ? 4.422 -12.533 6.340 1.00 91.12 87 ASP A CA 1
ATOM 652 C C . ASP A 1 87 ? 5.101 -13.908 6.269 1.00 91.12 87 ASP A C 1
ATOM 654 O O . ASP A 1 87 ? 4.825 -14.815 7.053 1.00 91.12 87 ASP A O 1
ATOM 658 N N . LYS A 1 88 ? 6.007 -14.068 5.299 1.00 86.31 88 LYS A N 1
ATOM 659 C CA . LYS A 1 88 ? 6.782 -15.308 5.107 1.00 86.31 88 LYS A CA 1
ATOM 660 C C . LYS A 1 88 ? 8.085 -15.332 5.910 1.00 86.31 88 LYS A C 1
ATOM 662 O O . LYS A 1 88 ? 8.759 -16.355 5.944 1.00 86.31 88 LYS A O 1
ATOM 667 N N . LEU A 1 89 ? 8.468 -14.196 6.489 1.00 81.31 89 LEU A N 1
ATOM 668 C CA . LEU A 1 89 ? 9.712 -14.030 7.231 1.00 81.31 89 LEU A CA 1
ATOM 669 C C . LEU A 1 89 ? 9.412 -13.966 8.723 1.00 81.31 89 LEU A C 1
ATOM 671 O O . LEU A 1 89 ? 8.480 -13.285 9.148 1.00 81.31 89 LEU A O 1
ATOM 675 N N . GLU A 1 90 ? 10.230 -14.650 9.516 1.00 71.00 90 GLU A N 1
ATOM 676 C CA . GLU A 1 90 ? 10.169 -14.540 10.968 1.00 71.00 90 GLU A CA 1
ATOM 677 C C . GLU A 1 90 ? 10.749 -13.199 11.442 1.00 71.00 90 GLU A C 1
ATOM 679 O O . GLU A 1 90 ? 11.724 -12.673 10.896 1.00 71.00 90 GLU A O 1
ATOM 684 N N . GLY A 1 91 ? 10.153 -12.657 12.504 1.00 65.19 91 GLY A N 1
ATOM 685 C CA . GLY A 1 91 ? 10.500 -11.347 13.044 1.00 65.19 91 GLY A CA 1
ATOM 686 C C . GLY A 1 91 ? 9.764 -10.209 12.334 1.00 65.19 91 GLY A C 1
ATOM 687 O O . GLY A 1 91 ? 9.604 -10.190 11.119 1.00 65.19 91 GLY A O 1
ATOM 688 N N . PHE A 1 92 ? 9.306 -9.226 13.109 1.00 62.53 92 PHE A N 1
ATOM 689 C CA . PHE A 1 92 ? 8.593 -8.061 12.584 1.00 62.53 92 PHE A CA 1
ATOM 690 C C . PHE A 1 92 ? 9.518 -7.225 11.683 1.00 62.53 92 PHE A C 1
ATOM 692 O O . PHE A 1 92 ? 10.258 -6.373 12.175 1.00 62.53 92 PHE A O 1
ATOM 699 N N . ALA A 1 93 ? 9.480 -7.447 10.365 1.00 64.75 93 ALA A N 1
ATOM 700 C CA . ALA A 1 93 ? 10.266 -6.669 9.402 1.00 64.75 93 ALA A CA 1
ATOM 701 C C . ALA A 1 93 ? 9.538 -5.409 8.890 1.00 64.75 93 ALA A C 1
ATOM 703 O O . ALA A 1 93 ? 9.992 -4.769 7.943 1.00 64.75 93 ALA A O 1
ATOM 704 N N . GLY A 1 94 ? 8.420 -5.044 9.527 1.00 82.12 94 GLY A N 1
ATOM 705 C CA . GLY A 1 94 ? 7.591 -3.916 9.115 1.00 82.12 94 GLY A CA 1
ATOM 706 C C . GLY A 1 94 ? 6.959 -4.136 7.732 1.00 82.12 94 GLY A C 1
ATOM 707 O O . GLY A 1 94 ? 6.810 -5.279 7.302 1.00 82.12 94 GLY A O 1
ATOM 708 N N . PRO A 1 95 ? 6.604 -3.056 7.014 1.00 89.56 95 PRO A N 1
ATOM 709 C CA . PRO A 1 95 ? 5.949 -3.137 5.704 1.00 89.56 95 PRO A CA 1
ATOM 710 C C . PRO A 1 95 ? 6.703 -3.970 4.658 1.00 89.56 95 PRO A C 1
ATOM 712 O O . PRO A 1 95 ? 6.075 -4.589 3.802 1.00 89.56 95 PRO A O 1
ATOM 715 N N . LEU A 1 96 ? 8.038 -4.040 4.748 1.00 93.38 96 LEU A N 1
ATOM 716 C CA . LEU A 1 96 ? 8.859 -4.824 3.825 1.00 93.38 96 LEU A CA 1
ATOM 717 C C . LEU A 1 96 ? 8.568 -6.333 3.891 1.00 93.38 96 LEU A C 1
ATOM 719 O O . LEU A 1 96 ? 8.714 -7.009 2.876 1.00 93.38 96 LEU A O 1
ATOM 723 N N . ALA A 1 97 ? 8.128 -6.874 5.036 1.00 91.88 97 ALA A N 1
ATOM 724 C CA . ALA A 1 97 ? 7.717 -8.281 5.114 1.00 91.88 97 ALA A CA 1
ATOM 725 C C . ALA A 1 97 ? 6.458 -8.556 4.282 1.00 91.88 97 ALA A C 1
ATOM 727 O O . ALA A 1 97 ? 6.400 -9.563 3.571 1.00 91.88 97 ALA A O 1
ATOM 728 N N . GLY A 1 98 ? 5.496 -7.632 4.310 1.00 93.62 98 GLY A N 1
ATOM 729 C CA . GLY A 1 98 ? 4.281 -7.726 3.509 1.00 93.62 98 GLY A CA 1
ATOM 730 C C . GLY A 1 98 ? 4.553 -7.585 2.016 1.00 93.62 98 GLY A C 1
ATOM 731 O O . GLY A 1 98 ? 4.054 -8.379 1.217 1.00 93.62 98 GLY A O 1
ATOM 732 N N . MET A 1 99 ? 5.419 -6.636 1.639 1.00 95.62 99 MET A N 1
ATOM 733 C CA . MET A 1 99 ? 5.896 -6.493 0.257 1.00 95.62 99 MET A CA 1
ATOM 734 C C . MET A 1 99 ? 6.598 -7.769 -0.216 1.00 95.62 99 MET A C 1
ATOM 736 O O . MET A 1 99 ? 6.300 -8.271 -1.295 1.00 95.62 99 MET A O 1
ATOM 740 N N . HIS A 1 100 ? 7.466 -8.349 0.617 1.00 95.75 100 HIS A N 1
ATOM 741 C CA . HIS A 1 100 ? 8.127 -9.621 0.334 1.00 95.75 100 HIS A CA 1
ATOM 742 C C . HIS A 1 100 ? 7.123 -10.766 0.147 1.00 95.75 100 HIS A C 1
ATOM 744 O O . HIS A 1 100 ? 7.249 -11.532 -0.805 1.00 95.75 100 HIS A O 1
ATOM 750 N N . ALA A 1 101 ? 6.108 -10.885 1.009 1.00 95.00 101 ALA A N 1
ATOM 751 C CA . ALA A 1 101 ? 5.090 -11.925 0.881 1.00 95.00 101 ALA A CA 1
ATOM 752 C C . ALA A 1 101 ? 4.338 -11.833 -0.458 1.00 95.00 101 ALA A C 1
ATOM 754 O O . ALA A 1 101 ? 4.144 -12.857 -1.117 1.00 95.00 101 ALA A O 1
ATOM 755 N N . ALA A 1 102 ? 3.974 -10.619 -0.880 1.00 95.94 102 ALA A N 1
ATOM 756 C CA . ALA A 1 102 ? 3.297 -10.375 -2.150 1.00 95.94 102 ALA A CA 1
ATOM 757 C C . ALA A 1 102 ? 4.211 -10.583 -3.364 1.00 95.94 102 ALA A C 1
ATOM 759 O O . ALA A 1 102 ? 3.816 -11.255 -4.313 1.00 95.94 102 ALA A O 1
ATOM 760 N N . LEU A 1 103 ? 5.447 -10.076 -3.333 1.00 95.75 103 LEU A N 1
ATOM 761 C CA . LEU A 1 103 ? 6.426 -10.301 -4.401 1.00 95.75 103 LEU A CA 1
ATOM 762 C C . LEU A 1 103 ? 6.749 -11.789 -4.559 1.00 95.75 103 LEU A C 1
ATOM 764 O O . LEU A 1 103 ? 6.819 -12.279 -5.681 1.00 95.75 103 LEU A O 1
ATOM 768 N N . HIS A 1 104 ? 6.881 -12.522 -3.451 1.00 94.69 104 HIS A N 1
ATOM 769 C CA . HIS A 1 104 ? 7.058 -13.969 -3.474 1.00 94.69 104 HIS A CA 1
ATOM 770 C C . HIS A 1 104 ? 5.857 -14.659 -4.121 1.00 94.69 104 HIS A C 1
ATOM 772 O O . HIS A 1 104 ? 6.044 -15.543 -4.949 1.00 94.69 104 HIS A O 1
ATOM 778 N N . GLU A 1 105 ? 4.627 -14.284 -3.770 1.00 93.75 105 GLU A N 1
ATOM 779 C CA . GLU A 1 105 ? 3.427 -14.838 -4.406 1.00 93.75 105 GLU A CA 1
ATOM 780 C C . GLU A 1 105 ? 3.422 -14.570 -5.919 1.00 93.75 105 GLU A C 1
ATOM 782 O O . GLU A 1 105 ? 3.267 -15.497 -6.711 1.00 93.75 105 GLU A O 1
ATOM 787 N N . LEU A 1 106 ? 3.672 -13.326 -6.334 1.00 92.50 106 LEU A N 1
ATOM 788 C CA . LEU A 1 106 ? 3.675 -12.931 -7.744 1.00 92.50 106 LEU A CA 1
ATOM 789 C C . LEU A 1 106 ? 4.804 -13.584 -8.553 1.00 92.50 106 LEU A C 1
ATOM 791 O O . LEU A 1 106 ? 4.579 -13.991 -9.690 1.00 92.50 106 LEU A O 1
ATOM 795 N N . ALA A 1 107 ? 5.998 -13.737 -7.975 1.00 88.62 107 ALA A N 1
ATOM 796 C CA . ALA A 1 107 ? 7.142 -14.355 -8.646 1.00 88.62 107 ALA A CA 1
ATOM 797 C C . ALA A 1 107 ? 6.909 -15.835 -8.998 1.00 88.62 107 ALA A C 1
ATOM 799 O O . ALA A 1 107 ? 7.494 -16.330 -9.959 1.00 88.62 107 ALA A O 1
ATOM 800 N N . HIS A 1 108 ? 6.042 -16.529 -8.253 1.00 85.00 108 HIS A N 1
ATOM 801 C CA . HIS A 1 108 ? 5.712 -17.939 -8.485 1.00 85.00 108 HIS A CA 1
ATOM 802 C C . HIS A 1 108 ? 4.487 -18.138 -9.394 1.00 85.00 108 HIS A C 1
ATOM 804 O O . HIS A 1 108 ? 4.118 -19.278 -9.684 1.00 85.00 108 HIS A O 1
ATOM 810 N N . ARG A 1 109 ? 3.845 -17.059 -9.865 1.00 85.62 109 ARG A N 1
ATOM 811 C CA . ARG A 1 109 ? 2.701 -17.155 -10.779 1.00 85.62 109 ARG A CA 1
ATOM 812 C C . ARG A 1 109 ? 3.156 -17.392 -12.223 1.00 85.62 109 ARG A C 1
ATOM 814 O O . ARG A 1 109 ? 4.204 -16.887 -12.630 1.00 85.62 109 ARG A O 1
ATOM 821 N N . PRO A 1 110 ? 2.354 -18.102 -13.040 1.00 78.31 110 PRO A N 1
ATOM 822 C CA . PRO A 1 110 ? 2.626 -18.241 -14.466 1.00 78.31 110 PRO A CA 1
ATOM 823 C C . PRO A 1 110 ? 2.725 -16.862 -15.127 1.00 78.31 110 PRO A C 1
ATOM 825 O O . PRO A 1 110 ? 1.788 -16.063 -15.062 1.00 78.31 110 PRO A O 1
ATOM 828 N N . GLN A 1 111 ? 3.859 -16.573 -15.762 1.00 69.44 111 GLN A N 1
ATOM 829 C CA . GLN A 1 111 ? 4.046 -15.326 -16.495 1.00 69.44 111 GLN A CA 1
ATOM 830 C C . GLN A 1 111 ? 3.604 -15.505 -17.946 1.00 69.44 111 GLN A C 1
ATOM 832 O O . GLN A 1 111 ? 4.112 -16.362 -18.669 1.00 69.44 111 GLN A O 1
ATOM 837 N N . HIS A 1 112 ? 2.676 -14.663 -18.395 1.00 69.75 112 HIS A N 1
ATOM 838 C CA . HIS A 1 112 ? 2.447 -14.475 -19.820 1.00 69.75 112 HIS A CA 1
ATOM 839 C C . HIS A 1 112 ? 3.511 -13.522 -20.358 1.00 69.75 112 HIS A C 1
ATOM 841 O O . HIS A 1 112 ? 3.586 -12.376 -19.925 1.00 69.75 112 HIS A O 1
ATOM 847 N N . ALA A 1 113 ? 4.303 -13.980 -21.332 1.00 64.50 113 ALA A N 1
ATOM 848 C CA . ALA A 1 113 ? 5.421 -13.221 -21.901 1.00 64.50 113 ALA A CA 1
ATOM 849 C C . ALA A 1 113 ? 5.032 -11.831 -22.454 1.00 64.50 113 ALA A C 1
ATOM 851 O O . ALA A 1 113 ? 5.893 -10.975 -22.608 1.00 64.50 113 ALA A O 1
ATOM 852 N N . MET A 1 114 ? 3.745 -11.604 -22.744 1.00 69.88 114 MET A N 1
ATOM 853 C CA . MET A 1 114 ? 3.216 -10.355 -23.312 1.00 69.88 114 MET A CA 1
ATOM 854 C C . MET A 1 114 ? 2.542 -9.438 -22.274 1.00 69.88 114 MET A C 1
ATOM 856 O O . MET A 1 114 ? 1.911 -8.450 -22.647 1.00 69.88 114 MET A O 1
ATOM 860 N N . THR A 1 115 ? 2.619 -9.760 -20.978 1.00 79.81 115 THR A N 1
ATOM 861 C CA . THR A 1 115 ? 1.936 -9.007 -19.916 1.00 79.81 115 THR A CA 1
ATOM 862 C C . THR A 1 115 ? 2.931 -8.579 -18.849 1.00 79.81 115 THR A C 1
ATOM 864 O O . THR A 1 115 ? 3.403 -9.399 -18.060 1.00 79.81 115 THR A O 1
ATOM 867 N N . ALA A 1 116 ? 3.231 -7.280 -18.803 1.00 83.31 116 ALA A N 1
ATOM 868 C CA . ALA A 1 116 ? 4.035 -6.714 -17.727 1.00 83.31 116 ALA A CA 1
ATOM 869 C C . ALA A 1 116 ? 3.256 -6.805 -16.408 1.00 83.31 116 ALA A C 1
ATOM 871 O O . ALA A 1 116 ? 2.080 -6.453 -16.364 1.00 83.31 116 ALA A O 1
ATOM 872 N N . GLN A 1 117 ? 3.902 -7.269 -15.340 1.00 91.50 117 GLN A N 1
ATOM 873 C CA . GLN A 1 117 ? 3.293 -7.363 -14.015 1.00 91.50 117 GLN A CA 1
ATOM 874 C C . GLN A 1 117 ? 3.862 -6.292 -13.093 1.00 91.50 117 GLN A C 1
ATOM 876 O O . GLN A 1 117 ? 5.078 -6.097 -13.040 1.00 91.50 117 GLN A O 1
ATOM 881 N N . TRP A 1 118 ? 2.975 -5.653 -12.341 1.00 94.62 118 TRP A N 1
ATOM 882 C CA . TRP A 1 118 ? 3.309 -4.662 -11.331 1.00 94.62 118 TRP A CA 1
ATOM 883 C C . TRP A 1 118 ? 2.581 -4.961 -10.025 1.00 94.62 118 TRP A C 1
ATOM 885 O O . TRP A 1 118 ? 1.451 -5.453 -10.026 1.00 94.62 118 TRP A O 1
ATOM 895 N N . LEU A 1 119 ? 3.230 -4.634 -8.914 1.00 97.81 119 LEU A N 1
ATOM 896 C CA . LEU A 1 119 ? 2.659 -4.631 -7.576 1.00 97.81 119 LEU A CA 1
ATOM 897 C C . LEU A 1 119 ? 2.552 -3.179 -7.105 1.00 97.81 119 LEU A C 1
ATOM 899 O O . LEU A 1 119 ? 3.577 -2.513 -7.003 1.00 97.81 119 LEU A O 1
ATOM 903 N N . LEU A 1 120 ? 1.343 -2.703 -6.820 1.00 98.56 120 LEU A N 1
ATOM 904 C CA . LEU A 1 120 ? 1.096 -1.409 -6.186 1.00 98.56 120 LEU A CA 1
ATOM 905 C C . LEU A 1 120 ? 0.818 -1.624 -4.701 1.00 98.56 120 LEU A C 1
ATOM 907 O O . LEU A 1 120 ? -0.140 -2.305 -4.350 1.00 98.56 120 LEU A O 1
ATOM 911 N N . THR A 1 121 ? 1.620 -1.040 -3.823 1.00 98.31 121 THR A N 1
ATOM 912 C CA . THR A 1 121 ? 1.430 -1.144 -2.375 1.00 98.31 121 THR A CA 1
ATOM 913 C C . THR A 1 121 ? 0.758 0.109 -1.835 1.00 98.31 121 THR A C 1
ATOM 915 O O . THR A 1 121 ? 1.085 1.214 -2.254 1.00 98.31 121 THR A O 1
ATOM 918 N N . VAL A 1 122 ? -0.167 -0.055 -0.892 1.00 97.56 122 VAL A N 1
ATOM 919 C CA . VAL A 1 122 ? -0.783 1.048 -0.141 1.00 97.56 122 VAL A CA 1
ATOM 920 C C . VAL A 1 122 ? -0.941 0.645 1.330 1.00 97.56 122 VAL A C 1
ATOM 922 O O . VAL A 1 122 ? -1.155 -0.536 1.630 1.00 97.56 122 VAL A O 1
ATOM 925 N N . PRO A 1 123 ? -0.851 1.580 2.286 1.00 95.38 123 PRO A N 1
ATOM 926 C CA . PRO A 1 123 ? -1.175 1.291 3.672 1.00 95.38 123 PRO A CA 1
ATOM 927 C C . PRO A 1 123 ? -2.696 1.302 3.898 1.00 95.38 123 PRO A C 1
ATOM 929 O O . PRO A 1 123 ? -3.449 2.003 3.220 1.00 95.38 123 PRO A O 1
ATOM 932 N N . CYS A 1 124 ? -3.165 0.542 4.888 1.00 91.62 124 CYS A N 1
ATOM 933 C CA . CYS A 1 124 ? -4.586 0.507 5.253 1.00 91.62 124 CYS A CA 1
ATOM 934 C C . CYS A 1 124 ? -5.110 1.783 5.938 1.00 91.62 124 CYS A C 1
ATOM 936 O O . CYS A 1 124 ? -6.309 1.878 6.163 1.00 91.62 124 CYS A O 1
ATOM 938 N N . ASP A 1 125 ? -4.241 2.725 6.315 1.00 89.00 125 ASP A N 1
ATOM 939 C CA . ASP A 1 125 ? -4.564 3.879 7.164 1.00 89.00 125 ASP A CA 1
ATOM 940 C C . ASP A 1 125 ? -4.529 5.237 6.447 1.00 89.00 125 ASP A C 1
ATOM 942 O O . ASP A 1 125 ? -4.735 6.271 7.082 1.00 89.00 125 ASP A O 1
ATOM 946 N N . CYS A 1 126 ? -4.329 5.234 5.130 1.00 91.88 126 CYS A N 1
ATOM 947 C CA . CYS A 1 126 ? -4.399 6.419 4.281 1.00 91.88 126 CYS A CA 1
ATOM 948 C C . CYS A 1 126 ? -5.544 6.238 3.271 1.00 91.88 126 CYS A C 1
ATOM 950 O O . CYS A 1 126 ? -5.281 5.813 2.154 1.00 91.88 126 CYS A O 1
ATOM 952 N N . PRO A 1 127 ? -6.818 6.501 3.602 1.00 92.19 127 PRO A N 1
ATOM 953 C CA . PRO A 1 127 ? -7.940 6.232 2.695 1.00 92.19 127 PRO A CA 1
ATOM 954 C C . PRO A 1 127 ? -8.128 7.292 1.594 1.00 92.19 127 PRO A C 1
ATOM 956 O O . PRO A 1 127 ? -9.020 7.139 0.767 1.00 92.19 127 PRO A O 1
ATOM 959 N N . PHE A 1 128 ? -7.317 8.355 1.572 1.00 94.31 128 PHE A N 1
ATOM 960 C CA . PHE A 1 128 ? -7.490 9.522 0.694 1.00 94.31 128 PHE A CA 1
ATOM 961 C C . PHE A 1 128 ? -6.451 9.637 -0.438 1.00 94.31 128 PHE A C 1
ATOM 963 O O . PHE A 1 128 ? -6.335 10.698 -1.041 1.00 94.31 128 PHE A O 1
ATOM 970 N N . PHE A 1 129 ? -5.677 8.586 -0.747 1.00 96.25 129 PHE A N 1
ATOM 971 C CA . PHE A 1 129 ? -4.726 8.615 -1.879 1.00 96.25 129 PHE A CA 1
ATOM 972 C C . PHE A 1 129 ? -5.427 8.876 -3.230 1.00 96.25 129 PHE A C 1
ATOM 974 O O . PHE A 1 129 ? -6.630 8.685 -3.321 1.00 96.25 129 PHE A O 1
ATOM 981 N N . PRO A 1 130 ? -4.747 9.307 -4.296 1.00 96.75 130 PRO A N 1
ATOM 982 C CA . PRO A 1 130 ? -5.415 9.679 -5.552 1.00 96.75 130 PRO A CA 1
ATOM 983 C C . PRO A 1 130 ? -6.217 8.533 -6.205 1.00 96.75 130 PRO A C 1
ATOM 985 O O . PRO A 1 130 ? -5.884 7.353 -6.064 1.00 96.75 130 PRO A O 1
ATOM 988 N N . GLU A 1 131 ? -7.321 8.859 -6.886 1.00 96.12 131 GLU A N 1
ATOM 989 C CA . GLU A 1 131 ? -8.213 7.859 -7.518 1.00 96.12 131 GLU A CA 1
ATOM 990 C C . GLU A 1 131 ? -7.652 7.287 -8.828 1.00 96.12 131 GLU A C 1
ATOM 992 O O . GLU A 1 131 ? -8.196 6.330 -9.374 1.00 96.12 131 GLU A O 1
ATOM 997 N N . ASP A 1 132 ? -6.547 7.854 -9.297 1.00 96.69 132 ASP A N 1
ATOM 998 C CA . ASP A 1 132 ? -5.797 7.480 -10.488 1.00 96.69 132 ASP A CA 1
ATOM 999 C C . ASP A 1 132 ? -4.350 7.062 -10.162 1.00 96.69 132 ASP A C 1
ATOM 1001 O O . ASP A 1 132 ? -3.522 6.946 -11.069 1.00 96.69 132 ASP A O 1
ATOM 1005 N N . ILE A 1 133 ? -4.020 6.831 -8.880 1.00 98.06 133 ILE A N 1
ATOM 1006 C CA . ILE A 1 133 ? -2.650 6.552 -8.428 1.00 98.06 133 ILE A CA 1
ATOM 1007 C C . ILE A 1 133 ? -2.001 5.418 -9.229 1.00 98.06 133 ILE A C 1
ATOM 1009 O O . ILE A 1 133 ? -0.836 5.524 -9.612 1.00 98.06 133 ILE A O 1
ATOM 1013 N N . ALA A 1 134 ? -2.741 4.349 -9.538 1.00 97.88 134 ALA A N 1
ATOM 1014 C CA . ALA A 1 134 ? -2.183 3.212 -10.264 1.00 97.88 134 ALA A CA 1
ATOM 1015 C C . ALA A 1 134 ? -1.826 3.579 -11.709 1.00 97.88 134 ALA A C 1
ATOM 1017 O O . ALA A 1 134 ? -0.747 3.230 -12.192 1.00 97.88 134 ALA A O 1
ATOM 1018 N N . GLN A 1 135 ? -2.719 4.297 -12.392 1.00 96.69 135 GLN A N 1
ATOM 1019 C CA . GLN A 1 135 ? -2.535 4.726 -13.773 1.00 96.69 135 GLN A CA 1
ATOM 1020 C C . GLN A 1 135 ? -1.416 5.766 -13.879 1.00 96.69 135 GLN A C 1
ATOM 1022 O O . GLN A 1 135 ? -0.556 5.637 -14.749 1.00 96.69 135 GLN A O 1
ATOM 1027 N N . SER A 1 136 ? -1.383 6.741 -12.970 1.00 97.69 136 SER A N 1
ATOM 1028 C CA . SER A 1 136 ? -0.388 7.818 -12.943 1.00 97.69 136 SER A CA 1
ATOM 1029 C C . SER A 1 136 ? 1.014 7.295 -12.616 1.00 97.69 136 SER A C 1
ATOM 1031 O O . SER A 1 136 ? 1.982 7.624 -13.311 1.00 97.69 136 SER A O 1
ATOM 1033 N N . MET A 1 137 ? 1.138 6.369 -11.658 1.00 98.19 137 MET A N 1
ATOM 1034 C CA . MET A 1 137 ? 2.419 5.709 -11.381 1.00 98.19 137 MET A CA 1
ATOM 1035 C C . MET A 1 137 ? 2.869 4.814 -12.542 1.00 98.19 137 MET A C 1
ATOM 1037 O O . MET A 1 137 ? 4.049 4.818 -12.888 1.00 98.19 137 MET A O 1
ATOM 1041 N N . LEU A 1 138 ? 1.952 4.078 -13.182 1.00 96.31 138 LEU A N 1
ATOM 1042 C CA . LEU A 1 138 ? 2.287 3.243 -14.339 1.00 96.31 138 LEU A CA 1
ATOM 1043 C C . LEU A 1 138 ? 2.735 4.089 -15.540 1.00 96.31 138 LEU A C 1
ATOM 1045 O O . LEU A 1 138 ? 3.693 3.717 -16.211 1.00 96.31 138 LEU A O 1
ATOM 1049 N N . ALA A 1 139 ? 2.076 5.220 -15.799 1.00 95.81 139 ALA A N 1
ATOM 1050 C CA . ALA A 1 139 ? 2.443 6.144 -16.871 1.00 95.81 139 ALA A CA 1
ATOM 1051 C C . ALA A 1 139 ? 3.799 6.829 -16.624 1.00 95.81 139 ALA A C 1
ATOM 1053 O O . ALA A 1 139 ? 4.500 7.173 -17.574 1.00 95.81 139 ALA A O 1
ATOM 1054 N N . THR A 1 140 ? 4.178 7.001 -15.356 1.00 96.81 140 THR A N 1
ATOM 1055 C CA . THR A 1 140 ? 5.479 7.553 -14.948 1.00 96.81 140 THR A CA 1
ATOM 1056 C C . THR A 1 140 ? 6.616 6.535 -15.083 1.00 96.81 140 THR A C 1
ATOM 1058 O O . THR A 1 140 ? 7.776 6.918 -15.259 1.00 96.81 140 THR A O 1
ATOM 1061 N N . ALA A 1 141 ? 6.309 5.237 -15.008 1.00 94.25 141 ALA A N 1
ATOM 1062 C CA . ALA A 1 141 ? 7.306 4.180 -15.107 1.00 94.25 141 ALA A CA 1
ATOM 1063 C C . ALA A 1 141 ? 8.024 4.212 -16.467 1.00 94.25 141 ALA A C 1
ATOM 1065 O O . ALA A 1 141 ? 7.394 4.195 -17.526 1.00 94.25 141 ALA A O 1
ATOM 1066 N N . LYS A 1 142 ? 9.360 4.205 -16.445 1.00 89.56 142 LYS A N 1
ATOM 1067 C CA . LYS A 1 142 ? 10.184 4.063 -17.653 1.00 89.56 142 LYS A CA 1
ATOM 1068 C C . LYS A 1 142 ? 10.484 2.591 -17.918 1.00 89.56 142 LYS A C 1
ATOM 1070 O O . LYS A 1 142 ? 10.288 1.730 -17.058 1.00 89.56 142 LYS A O 1
ATOM 1075 N N . GLU A 1 143 ? 10.981 2.295 -19.115 1.00 84.38 143 GLU A N 1
ATOM 1076 C CA . GLU A 1 143 ? 11.332 0.929 -19.516 1.00 84.38 143 GLU A CA 1
ATOM 1077 C C . GLU A 1 143 ? 12.344 0.289 -18.550 1.00 84.38 143 GLU A C 1
ATOM 1079 O O . GLU A 1 143 ? 12.164 -0.857 -18.137 1.00 84.38 143 GLU A O 1
ATOM 1084 N N . ASP A 1 144 ? 13.336 1.067 -18.117 1.00 86.00 144 ASP A N 1
ATOM 1085 C CA . ASP A 1 144 ? 14.403 0.677 -17.196 1.00 86.00 144 ASP A CA 1
ATOM 1086 C C . ASP A 1 144 ? 14.066 0.899 -15.712 1.00 86.00 144 ASP A C 1
ATOM 1088 O O . ASP A 1 144 ? 14.836 0.478 -14.849 1.00 86.00 144 ASP A O 1
ATOM 1092 N N . SER A 1 145 ? 12.932 1.538 -15.396 1.00 88.50 145 SER A N 1
ATOM 1093 C CA . SER A 1 145 ? 12.507 1.740 -14.010 1.00 88.50 145 SER A CA 1
ATOM 1094 C C . SER A 1 145 ? 12.105 0.413 -13.372 1.00 88.50 145 SER A C 1
ATOM 1096 O O . SER A 1 145 ? 11.253 -0.332 -13.877 1.00 88.50 145 SER A O 1
ATOM 1098 N N . GLU A 1 146 ? 12.696 0.136 -12.217 1.00 91.88 146 GLU A N 1
ATOM 1099 C CA . GLU A 1 146 ? 12.360 -1.021 -11.391 1.00 91.88 146 GLU A CA 1
ATOM 1100 C C . GLU A 1 146 ? 11.193 -0.711 -10.445 1.00 91.88 146 GLU A C 1
ATOM 1102 O O . GLU A 1 146 ? 10.411 -1.603 -10.090 1.00 91.88 146 GLU A O 1
ATOM 1107 N N . LEU A 1 147 ? 11.081 0.562 -10.053 1.00 96.38 147 LEU A N 1
ATOM 1108 C CA . LEU A 1 147 ? 10.166 1.042 -9.031 1.00 96.38 147 LEU A CA 1
ATOM 1109 C C . LEU A 1 147 ? 9.705 2.478 -9.323 1.00 96.38 147 LEU A C 1
ATOM 1111 O O . LEU A 1 147 ? 10.478 3.315 -9.787 1.00 96.38 147 LEU A O 1
ATOM 1115 N N . VAL A 1 148 ? 8.452 2.774 -8.992 1.00 98.25 148 VAL A N 1
ATOM 1116 C CA . VAL A 1 148 ? 7.911 4.133 -8.908 1.00 98.25 148 VAL A CA 1
ATOM 1117 C C . VAL A 1 148 ? 7.456 4.383 -7.475 1.00 98.25 148 VAL A C 1
ATOM 1119 O O . VAL A 1 148 ? 6.768 3.540 -6.901 1.00 98.25 148 VAL A O 1
ATOM 1122 N N . VAL A 1 149 ? 7.823 5.522 -6.894 1.00 98.31 149 VAL A N 1
ATOM 1123 C CA . VAL A 1 149 ? 7.358 5.962 -5.569 1.00 98.31 149 VAL A CA 1
ATOM 1124 C C . VAL A 1 149 ? 6.414 7.149 -5.719 1.00 98.31 149 VAL A C 1
ATOM 1126 O O . VAL A 1 149 ? 6.686 8.067 -6.493 1.00 98.31 149 VAL A O 1
ATOM 1129 N N . ALA A 1 150 ? 5.289 7.141 -5.006 1.00 98.19 150 ALA A N 1
ATOM 1130 C CA . ALA A 1 150 ? 4.414 8.306 -4.969 1.00 98.19 150 ALA A CA 1
ATOM 1131 C C . ALA A 1 150 ? 5.073 9.426 -4.154 1.00 98.19 150 ALA A C 1
ATOM 1133 O O . ALA A 1 150 ? 5.696 9.181 -3.117 1.00 98.19 150 ALA A O 1
ATOM 1134 N N . ARG A 1 151 ? 4.930 10.664 -4.611 1.00 97.25 151 ARG A N 1
ATOM 1135 C CA . ARG A 1 151 ? 5.496 11.849 -3.979 1.00 97.25 151 ARG A CA 1
ATOM 1136 C C . ARG A 1 151 ? 4.409 12.903 -3.824 1.00 97.25 151 ARG A C 1
ATOM 1138 O O . ARG A 1 151 ? 3.838 13.357 -4.803 1.00 97.25 151 ARG A O 1
ATOM 1145 N N . SER A 1 152 ? 4.156 13.283 -2.579 1.00 94.44 152 SER A N 1
ATOM 1146 C CA . SER A 1 152 ? 3.414 14.506 -2.250 1.00 94.44 152 SER A CA 1
ATOM 1147 C C . SER A 1 152 ? 4.301 15.739 -2.447 1.00 94.44 152 SER A C 1
ATOM 1149 O O . SER A 1 152 ? 5.527 15.603 -2.504 1.00 94.44 152 SER A O 1
ATOM 1151 N N . ALA A 1 153 ? 3.715 16.938 -2.407 1.00 89.31 153 ALA A N 1
ATOM 1152 C CA . ALA A 1 153 ? 4.464 18.199 -2.412 1.00 89.31 153 ALA A CA 1
ATOM 1153 C C . ALA A 1 153 ? 5.598 18.257 -1.358 1.00 89.31 153 ALA A C 1
ATOM 1155 O O . ALA A 1 153 ? 6.647 18.857 -1.595 1.00 89.31 153 ALA A O 1
ATOM 1156 N N . GLU A 1 154 ? 5.417 17.605 -0.204 1.00 88.31 154 GLU A N 1
ATOM 1157 C CA . GLU A 1 154 ? 6.380 17.631 0.903 1.00 88.31 154 GLU A CA 1
ATOM 1158 C C . GLU A 1 154 ? 7.441 16.526 0.804 1.00 88.31 154 GLU A C 1
ATOM 1160 O O . GLU A 1 154 ? 8.641 16.778 0.946 1.00 88.31 154 GLU A O 1
ATOM 1165 N N . ALA A 1 155 ? 7.009 15.284 0.576 1.00 92.75 155 ALA A N 1
ATOM 1166 C CA . ALA A 1 155 ? 7.881 14.117 0.648 1.00 92.75 155 ALA A CA 1
ATOM 1167 C C . ALA A 1 155 ? 7.427 12.953 -0.242 1.00 92.75 155 ALA A C 1
ATOM 1169 O O . ALA A 1 155 ? 6.261 12.840 -0.637 1.00 92.75 155 ALA A O 1
ATOM 1170 N N . GLU A 1 156 ? 8.373 12.051 -0.508 1.00 95.88 156 GLU A N 1
ATOM 1171 C CA . GLU A 1 156 ? 8.075 10.704 -0.992 1.00 95.88 156 GLU A CA 1
ATOM 1172 C C . GLU A 1 156 ? 7.270 9.937 0.055 1.00 95.88 156 GLU A C 1
ATOM 1174 O O . GLU A 1 156 ? 7.422 10.155 1.257 1.00 95.88 156 GLU A O 1
ATOM 1179 N N . GLN A 1 157 ? 6.426 9.028 -0.419 1.00 96.19 157 GLN A N 1
ATOM 1180 C CA . GLN A 1 157 ? 5.506 8.241 0.382 1.00 96.19 157 GLN A CA 1
ATOM 1181 C C . GLN A 1 157 ? 5.952 6.775 0.316 1.00 96.19 157 GLN A C 1
ATOM 1183 O O . GLN A 1 157 ? 5.509 6.037 -0.562 1.00 96.19 157 GLN A O 1
ATOM 1188 N N . PRO A 1 158 ? 6.833 6.307 1.226 1.00 92.44 158 PRO A N 1
ATOM 1189 C CA . PRO A 1 158 ? 7.590 5.066 1.035 1.00 92.44 158 PRO A CA 1
ATOM 1190 C C . PRO A 1 158 ? 6.746 3.791 1.003 1.00 92.44 158 PRO A C 1
ATOM 1192 O O . PRO A 1 158 ? 7.251 2.733 0.656 1.00 92.44 158 PRO A O 1
ATOM 1195 N N . VAL A 1 159 ? 5.476 3.854 1.407 1.00 94.81 159 VAL A N 1
ATOM 1196 C CA . VAL A 1 159 ? 4.555 2.708 1.350 1.00 94.81 159 VAL A CA 1
ATOM 1197 C C . VAL A 1 159 ? 3.753 2.689 0.046 1.00 94.81 159 VAL A C 1
ATOM 1199 O O . VAL A 1 159 ? 3.229 1.642 -0.315 1.00 94.81 159 VAL A O 1
ATOM 1202 N N . PHE A 1 160 ? 3.683 3.809 -0.673 1.00 97.75 160 PHE A N 1
ATOM 1203 C CA . PHE A 1 160 ? 3.011 3.938 -1.961 1.00 97.75 160 PHE A CA 1
ATOM 1204 C C . PHE A 1 160 ? 4.013 3.688 -3.088 1.00 97.75 160 PHE A C 1
ATOM 1206 O O . PHE A 1 160 ? 4.625 4.615 -3.622 1.00 97.75 160 PHE A O 1
ATOM 1213 N N . LEU A 1 161 ? 4.215 2.409 -3.406 1.00 98.00 161 LEU A N 1
ATOM 1214 C CA . LEU A 1 161 ? 5.218 1.951 -4.363 1.00 98.00 161 LEU A CA 1
ATOM 1215 C C . LEU A 1 161 ? 4.559 1.121 -5.459 1.00 98.00 161 LEU A C 1
ATOM 1217 O O . LEU A 1 161 ? 3.807 0.195 -5.163 1.00 98.00 161 LEU A O 1
ATOM 1221 N N . LEU A 1 162 ? 4.902 1.402 -6.711 1.00 98.25 162 LEU A N 1
ATOM 1222 C CA . LEU A 1 162 ? 4.617 0.542 -7.852 1.00 98.25 162 LEU A CA 1
ATOM 1223 C C . LEU A 1 162 ? 5.919 -0.158 -8.242 1.00 98.25 162 LEU A C 1
ATOM 1225 O O . LEU A 1 162 ? 6.888 0.497 -8.610 1.00 98.25 162 LEU A O 1
ATOM 1229 N N . MET A 1 163 ? 5.968 -1.481 -8.141 1.00 96.31 163 MET A N 1
ATOM 1230 C CA . MET A 1 163 ? 7.220 -2.234 -8.241 1.00 96.31 163 MET A CA 1
ATOM 1231 C C . MET A 1 163 ? 7.088 -3.488 -9.107 1.00 96.31 163 MET A C 1
ATOM 1233 O O . MET A 1 163 ? 6.023 -4.109 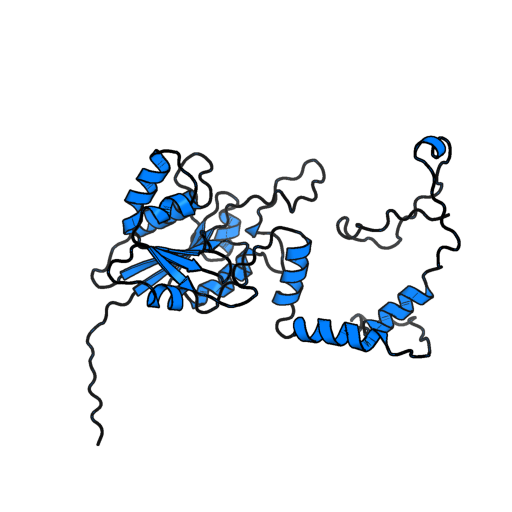-9.172 1.00 96.31 163 MET A O 1
ATOM 1237 N N . ARG A 1 164 ? 8.177 -3.882 -9.774 1.00 93.31 164 ARG A N 1
ATOM 1238 C CA . ARG A 1 164 ? 8.217 -5.121 -10.567 1.00 93.31 164 ARG A CA 1
ATOM 1239 C C . ARG A 1 164 ? 8.416 -6.351 -9.665 1.00 93.31 164 ARG A C 1
ATOM 1241 O O . ARG A 1 164 ? 9.261 -6.303 -8.772 1.00 93.31 164 ARG A O 1
ATOM 1248 N N . PRO A 1 165 ? 7.765 -7.501 -9.944 1.00 92.69 165 PRO A N 1
ATOM 1249 C CA . PRO A 1 165 ? 7.995 -8.754 -9.211 1.00 92.69 165 PRO A CA 1
ATOM 1250 C C . PRO A 1 165 ? 9.460 -9.221 -9.170 1.00 92.69 165 PRO A C 1
ATOM 1252 O O . PRO A 1 165 ? 9.872 -9.882 -8.220 1.00 92.69 165 PRO A O 1
ATOM 1255 N N . ALA A 1 166 ? 10.266 -8.840 -10.169 1.00 92.06 166 ALA A N 1
ATOM 1256 C CA . ALA A 1 166 ? 11.698 -9.144 -10.234 1.00 92.06 166 ALA A CA 1
ATOM 1257 C C . ALA A 1 166 ? 12.507 -8.579 -9.047 1.00 92.06 166 ALA A C 1
ATOM 1259 O O . ALA A 1 166 ? 13.575 -9.102 -8.733 1.00 92.06 166 ALA A O 1
ATOM 1260 N N . LEU A 1 167 ? 11.982 -7.567 -8.342 1.00 94.94 167 LEU A N 1
ATOM 1261 C CA . LEU A 1 167 ? 12.624 -6.982 -7.164 1.00 94.94 167 LEU A CA 1
ATOM 1262 C C . LEU A 1 167 ? 12.633 -7.892 -5.929 1.00 94.94 167 LEU A C 1
ATOM 1264 O O . LEU A 1 167 ? 13.291 -7.551 -4.945 1.00 94.94 167 LEU A O 1
ATOM 1268 N N . LEU A 1 168 ? 11.980 -9.061 -5.975 1.00 95.25 168 LEU A N 1
ATOM 1269 C CA . LEU A 1 168 ? 12.010 -10.043 -4.888 1.00 95.25 168 LEU A CA 1
ATOM 1270 C C . LEU A 1 168 ? 13.442 -10.360 -4.432 1.00 95.25 168 LEU A C 1
ATOM 1272 O O . LEU A 1 168 ? 13.731 -10.293 -3.240 1.00 95.25 168 LEU A O 1
ATOM 1276 N N . ALA A 1 169 ? 14.354 -10.642 -5.368 1.00 94.69 169 ALA A N 1
ATOM 1277 C CA . ALA A 1 169 ? 15.733 -11.005 -5.039 1.00 94.69 169 ALA A CA 1
ATOM 1278 C C . ALA A 1 169 ? 16.495 -9.859 -4.345 1.00 94.69 169 ALA A C 1
ATOM 1280 O O . ALA A 1 169 ? 17.234 -10.091 -3.386 1.00 94.69 169 ALA A O 1
ATOM 1281 N N . SER A 1 170 ? 16.284 -8.619 -4.801 1.00 96.00 170 SER A N 1
ATOM 1282 C CA . SER A 1 170 ? 16.863 -7.426 -4.172 1.00 96.00 170 SER A CA 1
ATOM 1283 C C . SER A 1 170 ? 16.323 -7.233 -2.753 1.00 96.00 170 SER A C 1
ATOM 1285 O O . SER A 1 170 ? 17.094 -7.041 -1.809 1.00 96.00 170 SER A O 1
ATOM 1287 N N . LEU A 1 171 ? 15.005 -7.365 -2.574 1.00 95.62 171 LEU A N 1
ATOM 1288 C CA . LEU A 1 171 ? 14.364 -7.240 -1.269 1.00 95.62 171 LEU A CA 1
ATOM 1289 C C . LEU A 1 171 ? 14.839 -8.320 -0.289 1.00 95.62 171 LEU A C 1
ATOM 1291 O O . LEU A 1 171 ? 15.165 -8.019 0.858 1.00 95.62 171 LEU A O 1
ATOM 1295 N N . GLU A 1 172 ? 14.928 -9.574 -0.731 1.00 94.88 172 GLU A N 1
ATOM 1296 C CA . GLU A 1 172 ? 15.453 -10.668 0.086 1.00 94.88 172 GLU A CA 1
ATOM 1297 C C . GLU A 1 172 ? 16.891 -10.405 0.537 1.00 94.88 172 GLU A C 1
ATOM 1299 O O . GLU A 1 172 ? 17.229 -10.651 1.697 1.00 94.88 172 GLU A O 1
ATOM 1304 N N . HIS A 1 173 ? 17.746 -9.905 -0.360 1.00 94.88 173 HIS A N 1
ATOM 1305 C CA . HIS A 1 173 ? 19.116 -9.540 -0.013 1.00 94.88 173 HIS A CA 1
ATOM 1306 C C . HIS A 1 173 ? 19.143 -8.430 1.045 1.00 94.88 173 HIS A C 1
ATOM 1308 O O . HIS A 1 173 ? 19.799 -8.578 2.076 1.00 94.88 173 HIS A O 1
ATOM 1314 N N . PHE A 1 174 ? 18.370 -7.362 0.841 1.00 94.81 174 PHE A N 1
ATOM 1315 C CA . PHE A 1 174 ? 18.270 -6.244 1.778 1.00 94.81 174 PHE A CA 1
ATOM 1316 C C . PHE A 1 174 ? 17.796 -6.686 3.173 1.00 94.81 174 PHE A C 1
ATOM 1318 O O . PHE A 1 174 ? 18.376 -6.306 4.192 1.00 94.81 174 PHE A O 1
ATOM 1325 N N . LEU A 1 175 ? 16.787 -7.560 3.231 1.00 92.19 175 LEU A N 1
ATOM 1326 C CA . LEU A 1 175 ? 16.251 -8.092 4.486 1.00 92.19 175 LEU A CA 1
ATOM 1327 C C . LEU A 1 175 ? 17.222 -9.052 5.190 1.00 92.19 175 LEU A C 1
ATOM 1329 O O . LEU A 1 175 ? 17.240 -9.073 6.424 1.00 92.19 175 LEU A O 1
ATOM 1333 N N . LYS A 1 176 ? 18.042 -9.808 4.442 1.00 92.31 176 LYS A N 1
ATOM 1334 C CA . LYS A 1 176 ? 19.114 -10.669 4.986 1.00 92.31 176 LYS A CA 1
ATOM 1335 C C . LYS A 1 176 ? 20.230 -9.861 5.653 1.00 92.31 176 LYS A C 1
ATOM 1337 O O . LYS A 1 176 ? 20.827 -10.346 6.609 1.00 92.31 176 LYS A O 1
ATOM 1342 N N . LEU A 1 177 ? 20.468 -8.623 5.213 1.00 92.06 177 LEU A N 1
ATOM 1343 C CA . LEU A 1 177 ? 21.389 -7.686 5.872 1.00 92.06 177 LEU A CA 1
ATOM 1344 C C . LEU A 1 177 ? 20.827 -7.102 7.184 1.00 92.06 177 LEU A C 1
ATOM 1346 O O . LEU A 1 177 ? 21.491 -6.300 7.836 1.00 92.06 177 LEU A O 1
ATOM 1350 N N . GLY A 1 178 ? 19.604 -7.474 7.579 1.00 90.12 178 GLY A N 1
ATOM 1351 C CA . GLY A 1 178 ? 18.942 -6.963 8.781 1.00 90.12 178 GLY A CA 1
ATOM 1352 C C . GLY A 1 178 ? 18.367 -5.553 8.623 1.00 90.12 178 GLY A C 1
ATOM 1353 O O . GLY A 1 178 ? 17.866 -4.986 9.595 1.00 90.12 178 GLY A O 1
ATOM 1354 N N . LEU A 1 179 ? 18.404 -4.987 7.415 1.00 91.31 179 LEU A N 1
ATOM 1355 C CA . LEU A 1 179 ? 17.850 -3.670 7.118 1.00 91.31 179 LEU A CA 1
ATOM 1356 C C . LEU A 1 179 ? 16.324 -3.749 6.982 1.00 91.31 179 LEU A C 1
ATOM 1358 O O . LEU A 1 179 ? 15.774 -4.758 6.537 1.00 91.31 179 LEU A O 1
ATOM 1362 N N . ARG A 1 180 ? 15.629 -2.688 7.415 1.00 90.06 180 ARG A N 1
ATOM 1363 C CA . ARG A 1 180 ? 14.156 -2.661 7.555 1.00 90.06 180 ARG A CA 1
ATOM 1364 C C . ARG A 1 180 ? 13.484 -1.386 7.032 1.00 90.06 180 ARG A C 1
ATOM 1366 O O . ARG A 1 180 ? 12.263 -1.279 7.077 1.00 90.06 180 ARG A O 1
ATOM 1373 N N . LYS A 1 181 ? 14.267 -0.405 6.583 1.00 91.75 181 LYS A N 1
ATOM 1374 C CA . LYS A 1 181 ? 13.779 0.896 6.117 1.00 91.75 181 LYS A CA 1
ATOM 1375 C C . LYS A 1 181 ? 13.456 0.842 4.624 1.00 91.75 181 LYS A C 1
ATOM 1377 O O . LYS A 1 181 ? 14.307 0.430 3.842 1.00 91.75 181 LYS A O 1
ATOM 1382 N N . ILE A 1 182 ? 12.235 1.226 4.250 1.00 93.56 182 ILE A N 1
ATOM 1383 C CA . ILE A 1 182 ? 11.751 1.115 2.864 1.00 93.56 182 ILE A CA 1
ATOM 1384 C C . ILE A 1 182 ? 12.464 2.113 1.951 1.00 93.56 182 ILE A C 1
ATOM 1386 O O . ILE A 1 182 ? 12.948 1.734 0.891 1.00 93.56 182 ILE A O 1
ATOM 1390 N N . ASP A 1 183 ? 12.578 3.358 2.410 1.00 93.81 183 ASP A N 1
ATOM 1391 C CA . ASP A 1 183 ? 13.330 4.436 1.767 1.00 93.81 183 ASP A CA 1
ATOM 1392 C C . ASP A 1 183 ? 14.782 4.037 1.519 1.00 93.81 183 ASP A C 1
ATOM 1394 O O . ASP A 1 183 ? 15.279 4.137 0.401 1.00 93.81 183 ASP A O 1
ATOM 1398 N N . GLN A 1 184 ? 15.435 3.465 2.530 1.00 94.81 184 GLN A N 1
ATOM 1399 C CA . GLN A 1 184 ? 16.795 2.955 2.380 1.00 94.81 184 GLN A CA 1
ATOM 1400 C C . GLN A 1 184 ? 16.896 1.819 1.344 1.00 94.81 184 GLN A C 1
ATOM 1402 O O . GLN A 1 184 ? 17.927 1.688 0.686 1.00 94.81 184 GLN A O 1
ATOM 1407 N N . TRP A 1 185 ? 15.864 0.982 1.205 1.00 95.06 185 TRP A N 1
ATOM 1408 C CA . TRP A 1 185 ? 15.865 -0.110 0.232 1.00 95.06 185 TRP A CA 1
ATOM 1409 C C . TRP A 1 185 ? 15.766 0.414 -1.199 1.00 95.06 185 TRP A C 1
ATOM 1411 O O . TRP A 1 185 ? 16.651 0.128 -2.010 1.00 95.06 185 TRP A O 1
ATOM 1421 N N . TYR A 1 186 ? 14.738 1.207 -1.516 1.00 94.56 186 TYR A N 1
ATOM 1422 C CA . TYR A 1 186 ? 14.527 1.634 -2.901 1.00 94.56 186 TYR A CA 1
ATOM 1423 C C . TYR A 1 186 ? 15.546 2.671 -3.380 1.00 94.56 186 TYR A C 1
ATOM 1425 O O . TYR A 1 186 ? 15.778 2.765 -4.580 1.00 94.56 186 TYR A O 1
ATOM 1433 N N . GLN A 1 187 ? 16.223 3.388 -2.476 1.00 94.69 187 GLN A N 1
ATOM 1434 C CA . GLN A 1 187 ? 17.343 4.272 -2.830 1.00 94.69 187 GLN A CA 1
ATOM 1435 C C . GLN A 1 187 ? 18.513 3.539 -3.507 1.00 94.69 187 GLN A C 1
ATOM 1437 O O . GLN A 1 187 ? 19.342 4.178 -4.150 1.00 94.69 187 GLN A O 1
ATOM 1442 N N . SER A 1 188 ? 18.597 2.212 -3.364 1.00 91.62 188 SER A N 1
ATOM 1443 C CA . SER A 1 188 ? 19.594 1.384 -4.053 1.00 91.62 188 SER A CA 1
ATOM 1444 C C . SER A 1 188 ? 19.169 0.917 -5.454 1.00 91.62 188 SER A C 1
ATOM 1446 O O . SER A 1 188 ? 19.957 0.253 -6.126 1.00 91.62 188 SER A O 1
ATOM 1448 N N . LEU A 1 189 ? 17.946 1.243 -5.887 1.00 94.81 189 LEU A N 1
ATOM 1449 C CA . LEU A 1 189 ? 17.322 0.774 -7.129 1.00 94.81 189 LEU A CA 1
ATOM 1450 C C . LEU A 1 189 ? 17.231 1.885 -8.181 1.00 94.81 189 LEU A C 1
ATOM 1452 O O . LEU A 1 189 ? 17.321 3.072 -7.857 1.00 94.81 189 LEU A O 1
ATOM 1456 N N . ASN A 1 190 ? 16.963 1.511 -9.436 1.00 94.69 190 ASN A N 1
ATOM 1457 C CA . ASN A 1 190 ? 16.559 2.474 -10.461 1.00 94.69 190 ASN A CA 1
ATOM 1458 C C . ASN A 1 190 ? 15.081 2.848 -10.276 1.00 94.69 190 ASN A C 1
ATOM 1460 O O . ASN A 1 190 ? 14.184 2.206 -10.839 1.00 94.69 190 ASN A O 1
ATOM 1464 N N . TYR A 1 191 ? 14.830 3.864 -9.449 1.00 97.06 191 TYR A N 1
ATOM 1465 C CA . TYR A 1 191 ? 13.486 4.331 -9.133 1.00 97.06 191 TYR A CA 1
ATOM 1466 C C . TYR A 1 191 ? 13.190 5.725 -9.698 1.00 97.06 191 TYR A C 1
ATOM 1468 O O . TYR A 1 191 ? 14.085 6.542 -9.914 1.00 97.06 191 TYR A O 1
ATOM 1476 N N . VAL A 1 192 ? 11.906 5.998 -9.922 1.00 97.56 192 VAL A N 1
ATOM 1477 C CA . VAL A 1 192 ? 11.394 7.323 -10.302 1.00 97.56 192 VAL A CA 1
ATOM 1478 C C . VAL A 1 192 ? 10.271 7.749 -9.359 1.00 97.56 192 VAL A C 1
ATOM 1480 O O . VAL A 1 192 ? 9.596 6.904 -8.771 1.00 97.56 192 VAL A O 1
ATOM 1483 N N . SER A 1 193 ? 10.053 9.053 -9.216 1.00 97.62 193 SER A N 1
ATOM 1484 C CA . SER A 1 193 ? 8.999 9.599 -8.353 1.00 97.62 193 SER A CA 1
ATOM 1485 C C . SER A 1 193 ? 7.830 10.110 -9.199 1.00 97.62 193 SER A C 1
ATOM 1487 O O . SER A 1 193 ? 8.046 10.791 -10.200 1.00 97.62 193 SER A O 1
ATOM 1489 N N . CYS A 1 194 ? 6.603 9.767 -8.806 1.00 98.12 194 CYS A N 1
ATOM 1490 C CA . CYS A 1 194 ? 5.358 10.245 -9.413 1.00 98.12 194 CYS A CA 1
ATOM 1491 C C . CYS A 1 194 ? 4.732 11.293 -8.491 1.00 98.12 194 CYS A C 1
ATOM 1493 O O . CYS A 1 194 ? 4.448 10.978 -7.334 1.00 98.12 194 CYS A O 1
ATOM 1495 N N . GLU A 1 195 ? 4.552 12.518 -8.980 1.00 97.88 195 GLU A N 1
ATOM 1496 C CA . GLU A 1 195 ? 4.046 13.632 -8.172 1.00 97.88 195 GLU A CA 1
ATOM 1497 C C . GLU A 1 195 ? 2.517 13.656 -8.105 1.00 97.88 195 GLU A C 1
ATOM 1499 O O . GLU A 1 195 ? 1.837 13.313 -9.072 1.00 97.88 195 GLU A O 1
ATOM 1504 N N . PHE A 1 196 ? 2.009 14.050 -6.941 1.00 96.06 196 PHE A N 1
ATOM 1505 C CA . PHE A 1 196 ? 0.595 14.152 -6.604 1.00 96.06 196 PHE A CA 1
ATOM 1506 C C . PHE A 1 196 ? 0.391 15.370 -5.694 1.00 96.06 196 PHE A C 1
ATOM 1508 O O . PHE A 1 196 ? 1.058 15.497 -4.660 1.00 96.06 196 PHE A O 1
ATOM 1515 N N . ASP A 1 197 ? -0.539 16.244 -6.076 1.00 90.62 197 ASP A N 1
ATOM 1516 C CA . ASP A 1 197 ? -0.727 17.570 -5.471 1.00 90.62 197 ASP A CA 1
ATOM 1517 C C . ASP A 1 197 ? -2.014 17.676 -4.635 1.00 90.62 197 ASP A C 1
ATOM 1519 O O . ASP A 1 197 ? -2.351 18.747 -4.126 1.00 90.62 197 ASP A O 1
ATOM 1523 N N . GLU A 1 198 ? -2.764 16.584 -4.474 1.00 88.81 198 GLU A N 1
ATOM 1524 C CA . GLU A 1 198 ? -4.008 16.593 -3.713 1.00 88.81 198 GLU A CA 1
ATOM 1525 C C . GLU A 1 198 ? -3.737 16.818 -2.210 1.00 88.81 198 GLU A C 1
ATOM 1527 O O . GLU A 1 198 ? -3.048 16.009 -1.584 1.00 88.81 198 GLU A O 1
ATOM 1532 N N . PRO A 1 199 ? -4.338 17.842 -1.569 1.00 81.94 199 PRO A N 1
ATOM 1533 C CA . PRO A 1 199 ? -4.002 18.223 -0.190 1.00 81.94 199 PRO A CA 1
ATOM 1534 C C . PRO A 1 199 ? -4.215 17.130 0.864 1.00 81.94 199 PRO A C 1
ATOM 1536 O O . PRO A 1 199 ? -3.535 17.099 1.886 1.00 81.94 199 PRO A O 1
ATOM 1539 N N . LEU A 1 200 ? -5.184 16.239 0.636 1.00 86.31 200 LEU A N 1
ATOM 1540 C CA . LEU A 1 200 ? -5.504 15.142 1.553 1.00 86.31 200 LEU A CA 1
ATOM 1541 C C . LEU A 1 200 ? -4.789 13.833 1.197 1.00 86.31 200 LEU A C 1
ATOM 1543 O O . LEU A 1 200 ? -4.866 12.874 1.973 1.00 86.31 200 LEU A O 1
ATOM 1547 N N . ALA A 1 201 ? -4.113 13.763 0.045 1.00 88.88 201 ALA A N 1
ATOM 1548 C CA . ALA A 1 201 ? -3.457 12.539 -0.379 1.00 88.88 201 ALA A CA 1
ATOM 1549 C C . ALA A 1 201 ? -2.403 12.102 0.638 1.00 88.88 201 ALA A C 1
ATOM 1551 O O . ALA A 1 201 ? -1.696 12.902 1.248 1.00 88.88 201 ALA A O 1
ATOM 1552 N N . PHE A 1 202 ? -2.317 10.786 0.830 1.00 91.94 202 PHE A N 1
ATOM 1553 C CA . PHE A 1 202 ? -1.337 10.130 1.702 1.00 91.94 202 PHE A CA 1
ATOM 1554 C C . PHE A 1 202 ? -1.434 10.470 3.198 1.00 91.94 202 PHE A C 1
ATOM 1556 O O . PHE A 1 202 ? -0.678 9.905 3.992 1.00 91.94 202 PHE A O 1
ATOM 1563 N N . ARG A 1 203 ? -2.396 11.300 3.626 1.00 88.31 203 ARG A N 1
ATOM 1564 C CA . ARG A 1 203 ? -2.625 11.577 5.046 1.00 88.31 203 ARG A CA 1
ATOM 1565 C C . ARG A 1 203 ? -2.958 10.288 5.797 1.00 88.31 203 ARG A C 1
ATOM 1567 O O . ARG A 1 203 ? -3.922 9.595 5.475 1.00 88.31 203 ARG A O 1
ATOM 1574 N N . ASN A 1 204 ? -2.152 9.982 6.809 1.00 86.81 204 ASN A N 1
ATOM 1575 C CA . ASN A 1 204 ? -2.316 8.800 7.647 1.00 86.81 204 ASN A CA 1
ATOM 1576 C C . ASN A 1 204 ? -3.207 9.109 8.854 1.00 86.81 204 ASN A C 1
ATOM 1578 O O . ASN A 1 204 ? -2.946 10.061 9.585 1.00 86.81 204 ASN A O 1
ATOM 1582 N N . ILE A 1 205 ? -4.204 8.264 9.100 1.00 86.19 205 ILE A N 1
ATOM 1583 C CA . ILE A 1 205 ? -5.082 8.343 10.269 1.00 86.19 205 ILE A CA 1
ATOM 1584 C C . ILE A 1 205 ? -4.402 7.655 11.449 1.00 86.19 205 ILE A C 1
ATOM 1586 O O . ILE A 1 205 ? -4.443 6.432 11.549 1.00 86.19 205 ILE A O 1
ATOM 1590 N N . ASN A 1 206 ? -3.758 8.399 12.350 1.00 81.38 206 ASN A N 1
ATOM 1591 C CA . ASN A 1 206 ? -2.995 7.830 13.470 1.00 81.38 206 ASN A CA 1
ATOM 1592 C C . ASN A 1 206 ? -3.599 8.104 14.848 1.00 81.38 206 ASN A C 1
ATOM 1594 O O . ASN A 1 206 ? -3.249 7.382 15.793 1.00 81.38 206 ASN A O 1
ATOM 1598 N N . THR A 1 207 ? -4.442 9.130 14.969 1.00 77.88 207 THR A N 1
ATOM 1599 C CA . THR A 1 207 ? -5.051 9.552 16.236 1.00 77.88 207 THR A CA 1
ATOM 1600 C C . THR A 1 207 ? -6.585 9.505 16.189 1.00 77.88 207 THR A C 1
ATOM 1602 O O . THR A 1 207 ? -7.176 9.419 15.108 1.00 77.88 207 THR A O 1
ATOM 1605 N N . PRO A 1 208 ? -7.266 9.512 17.353 1.00 76.00 208 PRO A N 1
ATOM 1606 C CA . PRO A 1 208 ? -8.724 9.586 17.397 1.00 76.00 208 PRO A CA 1
ATOM 1607 C C . PRO A 1 208 ? -9.276 10.826 16.689 1.00 76.00 208 PRO A C 1
ATOM 1609 O O . PRO A 1 208 ? -10.315 10.745 16.042 1.00 76.00 208 PRO A O 1
ATOM 1612 N N . GLU A 1 209 ? -8.566 11.951 16.764 1.00 75.44 209 GLU A N 1
ATOM 1613 C CA . GLU A 1 209 ? -8.921 13.193 16.076 1.00 75.44 209 GLU A CA 1
ATOM 1614 C C . GLU A 1 209 ? -8.858 13.014 14.554 1.00 75.44 209 GLU A C 1
ATOM 1616 O O . GLU A 1 209 ? -9.821 13.359 13.869 1.00 75.44 209 GLU A O 1
ATOM 1621 N N . ASP A 1 210 ? -7.795 12.380 14.033 1.00 80.50 210 ASP A N 1
ATOM 1622 C CA . ASP A 1 210 ? -7.708 12.035 12.607 1.00 80.50 210 ASP A CA 1
ATOM 1623 C C . ASP A 1 210 ? -8.875 11.138 12.176 1.00 80.50 210 ASP A C 1
ATOM 1625 O O . ASP A 1 210 ? -9.406 11.279 11.077 1.00 80.50 210 ASP A O 1
ATOM 1629 N N . LEU A 1 211 ? -9.274 10.192 13.033 1.00 79.50 211 LEU A N 1
ATOM 1630 C CA . LEU A 1 211 ? -10.360 9.261 12.738 1.00 79.50 211 LEU A CA 1
ATOM 1631 C C . LEU A 1 211 ? -11.713 9.975 12.660 1.00 79.50 211 LEU A C 1
ATOM 1633 O O . LEU A 1 211 ? -12.520 9.636 11.795 1.00 79.50 211 LEU A O 1
ATOM 1637 N N . ILE A 1 212 ? -11.961 10.942 13.549 1.00 76.69 212 ILE A N 1
ATOM 1638 C CA . ILE A 1 212 ? -13.175 11.767 13.538 1.00 76.69 212 ILE A CA 1
ATOM 1639 C C . ILE A 1 212 ? -13.214 12.610 12.266 1.00 76.69 212 ILE A C 1
ATOM 1641 O O . ILE A 1 212 ? -14.220 12.598 11.561 1.00 76.69 212 ILE A O 1
ATOM 1645 N N . GLU A 1 213 ? -12.119 13.295 11.940 1.00 78.94 213 GLU A N 1
ATOM 1646 C CA . GLU A 1 213 ? -12.038 14.119 10.734 1.00 78.94 213 GLU A CA 1
ATOM 1647 C C . GLU A 1 213 ? -12.230 13.276 9.469 1.00 78.94 213 GLU A C 1
ATOM 1649 O O . GLU A 1 213 ? -13.059 13.600 8.616 1.00 78.94 213 GLU A O 1
ATOM 1654 N N . ALA A 1 214 ? -11.547 12.132 9.390 1.00 83.44 214 ALA A N 1
ATOM 1655 C CA . ALA A 1 214 ? -11.716 11.197 8.291 1.00 83.44 214 ALA A CA 1
ATOM 1656 C C . ALA A 1 214 ? -13.154 10.673 8.199 1.00 83.44 214 ALA A C 1
ATOM 1658 O O . ALA A 1 214 ? -13.692 10.559 7.099 1.00 83.44 214 ALA A O 1
ATOM 1659 N N . ALA A 1 215 ? -13.804 10.391 9.332 1.00 80.44 215 ALA A N 1
ATOM 1660 C CA . ALA A 1 215 ? -15.192 9.947 9.352 1.00 80.44 215 ALA A CA 1
ATOM 1661 C C . ALA A 1 215 ? -16.158 11.038 8.863 1.00 80.44 215 ALA A C 1
ATOM 1663 O O . ALA A 1 215 ? -17.123 10.713 8.173 1.00 80.44 215 ALA A O 1
ATOM 1664 N N . CYS A 1 216 ? -15.897 12.313 9.162 1.00 79.75 216 CYS A N 1
ATOM 1665 C CA . CYS A 1 216 ? -16.667 13.430 8.617 1.00 79.75 216 CYS A CA 1
ATOM 1666 C C . CYS A 1 216 ? -16.532 13.507 7.089 1.00 79.75 216 CYS A C 1
ATOM 1668 O O . CYS A 1 216 ? -17.547 13.564 6.396 1.00 79.75 216 CYS A O 1
ATOM 1670 N N . ILE A 1 217 ? -15.302 13.429 6.566 1.00 82.12 217 ILE A N 1
ATOM 1671 C CA . ILE A 1 217 ? -15.028 13.472 5.119 1.00 82.12 217 ILE A CA 1
ATOM 1672 C C . ILE A 1 217 ? -15.686 12.281 4.403 1.00 82.12 217 ILE A C 1
ATOM 1674 O O . ILE A 1 217 ? -16.406 12.453 3.421 1.00 82.12 217 ILE A O 1
ATOM 1678 N N . LEU A 1 218 ? -15.475 11.062 4.908 1.00 81.06 218 LEU A N 1
ATOM 1679 C CA . LEU A 1 218 ? -15.949 9.821 4.282 1.00 81.06 218 LEU A CA 1
ATOM 1680 C C . LEU A 1 218 ? -17.460 9.598 4.455 1.00 81.06 218 LEU A C 1
ATOM 1682 O O . LEU A 1 218 ? -18.096 8.969 3.610 1.00 81.06 218 LEU A O 1
ATOM 1686 N N . GLY A 1 219 ? -18.037 10.091 5.554 1.00 70.06 219 GLY A N 1
ATOM 1687 C CA . GLY A 1 219 ? -19.459 9.968 5.873 1.00 70.06 219 GLY A CA 1
ATOM 1688 C C . GLY A 1 219 ? -20.340 11.057 5.257 1.00 70.06 219 GLY A C 1
ATOM 1689 O O . GLY A 1 219 ? -21.555 10.888 5.209 1.00 70.06 219 GLY A O 1
ATOM 1690 N N . SER A 1 220 ? -19.756 12.163 4.788 1.00 60.47 220 SER A N 1
ATOM 1691 C CA . SER A 1 220 ? -20.470 13.283 4.160 1.00 60.47 220 SER A CA 1
ATOM 1692 C C . SER A 1 220 ? -19.722 13.797 2.920 1.00 60.47 220 SER A C 1
ATOM 1694 O O . SER A 1 220 ? -19.192 14.906 2.943 1.00 60.47 220 SER A O 1
ATOM 1696 N N . PRO A 1 221 ? -19.715 13.046 1.800 1.00 50.62 221 PRO A N 1
ATOM 1697 C CA . PRO A 1 221 ? -18.917 13.358 0.604 1.00 50.62 221 PRO A CA 1
ATOM 1698 C C . PRO A 1 221 ? -19.289 14.673 -0.121 1.00 50.62 221 PRO A C 1
ATOM 1700 O O . PRO A 1 221 ? -18.688 14.999 -1.139 1.00 50.62 221 PRO A O 1
ATOM 1703 N N . HIS A 1 222 ? -20.278 15.426 0.376 1.00 40.06 222 HIS A N 1
ATOM 1704 C CA . HIS A 1 222 ? -20.734 16.711 -0.171 1.00 40.06 222 HIS A CA 1
ATOM 1705 C C . HIS A 1 222 ? -20.457 17.920 0.740 1.00 40.06 222 HIS A C 1
ATOM 1707 O O . HIS A 1 222 ? -20.851 19.029 0.385 1.00 40.06 222 HIS A O 1
ATOM 1713 N N . LEU A 1 223 ? -19.826 17.743 1.908 1.00 38.84 223 LEU A N 1
ATOM 1714 C CA . LEU A 1 223 ? -19.455 18.881 2.751 1.00 38.84 223 LEU A CA 1
ATOM 1715 C C . LEU A 1 223 ? -18.135 19.492 2.263 1.00 38.84 223 LEU A C 1
ATOM 1717 O O . LEU A 1 223 ? -17.072 18.893 2.405 1.00 38.84 223 LEU A O 1
ATOM 1721 N N . ASP A 1 224 ? -18.215 20.705 1.717 1.00 41.25 224 ASP A N 1
ATOM 1722 C CA . ASP A 1 224 ? -17.061 21.573 1.484 1.00 41.25 224 ASP A CA 1
ATOM 1723 C C . ASP A 1 224 ? -16.518 22.067 2.837 1.00 41.25 224 ASP A C 1
ATOM 1725 O O . ASP A 1 224 ? -17.049 22.998 3.448 1.00 41.25 224 ASP A O 1
ATOM 1729 N N . ILE A 1 225 ? -15.482 21.391 3.335 1.00 41.53 225 ILE A N 1
ATOM 1730 C CA . ILE A 1 225 ? -14.849 21.691 4.627 1.00 41.53 225 ILE A CA 1
ATOM 1731 C C . ILE A 1 225 ? -14.146 23.061 4.598 1.00 41.53 225 ILE A C 1
ATOM 1733 O O . ILE A 1 225 ? -14.125 23.753 5.619 1.00 41.53 225 ILE A O 1
ATOM 1737 N N . GLU A 1 226 ? -13.635 23.501 3.442 1.00 40.38 226 GLU A N 1
ATOM 1738 C CA . GLU A 1 226 ? -13.010 24.823 3.296 1.00 40.38 226 GLU A CA 1
ATOM 1739 C C . GLU A 1 226 ? -14.052 25.951 3.281 1.00 40.38 226 GLU A C 1
ATOM 1741 O O . GLU A 1 226 ? -13.830 27.014 3.872 1.00 40.38 226 GLU A O 1
ATOM 1746 N N . GLY A 1 227 ? -15.214 25.710 2.668 1.00 35.44 227 GLY A N 1
ATOM 1747 C CA . GLY A 1 227 ? -16.369 26.610 2.711 1.00 35.44 227 GLY A CA 1
ATOM 1748 C C . GLY A 1 227 ? -16.929 26.781 4.126 1.00 35.44 227 GLY A C 1
ATOM 1749 O O . GLY A 1 227 ? -17.137 27.907 4.584 1.00 35.44 227 GLY A O 1
ATOM 1750 N N . LEU A 1 228 ? -17.067 25.680 4.875 1.00 34.97 228 LEU A N 1
ATOM 1751 C CA . LEU A 1 228 ? -17.606 25.701 6.239 1.00 34.97 228 LEU A CA 1
ATOM 1752 C C . LEU A 1 228 ? -16.721 26.502 7.213 1.00 34.97 228 LEU A C 1
ATOM 1754 O O . LEU A 1 228 ? -17.230 27.217 8.077 1.00 34.97 228 LEU A O 1
ATOM 1758 N N . ALA A 1 229 ? -15.394 26.423 7.064 1.00 35.31 229 ALA A N 1
ATOM 1759 C CA . ALA A 1 229 ? -14.450 27.171 7.897 1.00 35.31 229 ALA A CA 1
ATOM 1760 C C . ALA A 1 229 ? -14.543 28.698 7.682 1.00 35.31 229 ALA A C 1
ATOM 1762 O O . ALA A 1 229 ? -14.393 29.467 8.635 1.00 35.31 229 ALA A O 1
ATOM 1763 N N . LYS A 1 230 ? -14.843 29.144 6.452 1.00 34.94 230 LYS A N 1
ATOM 1764 C CA . LYS A 1 230 ? -15.099 30.560 6.124 1.00 34.94 230 LYS A CA 1
ATOM 1765 C C . LYS A 1 230 ? -16.451 31.051 6.644 1.00 34.94 230 LYS A C 1
ATOM 1767 O O . LYS A 1 230 ? -16.549 32.178 7.139 1.00 34.94 230 LYS A O 1
ATOM 1772 N N . ASP A 1 231 ? -17.478 30.212 6.581 1.00 31.20 231 ASP A N 1
ATOM 1773 C CA . ASP A 1 231 ? -18.819 30.572 7.047 1.00 31.20 231 ASP A CA 1
ATOM 1774 C C . ASP A 1 231 ? -18.877 30.717 8.577 1.00 31.20 231 ASP A C 1
ATOM 1776 O O . ASP A 1 231 ? -19.528 31.632 9.090 1.00 31.20 231 ASP A O 1
ATOM 1780 N N . ILE A 1 232 ? -18.108 29.907 9.317 1.00 35.03 232 ILE A N 1
ATOM 1781 C CA . ILE A 1 232 ? -17.984 30.002 10.783 1.00 35.03 232 ILE A CA 1
ATOM 1782 C C . ILE A 1 232 ? -17.414 31.362 11.223 1.00 35.03 232 ILE A C 1
ATOM 1784 O O . ILE A 1 232 ? -17.951 31.962 12.153 1.00 35.03 232 ILE A O 1
ATOM 1788 N N . GLN A 1 233 ? -16.403 31.904 10.533 1.00 37.47 233 GLN A N 1
ATOM 1789 C CA . GLN A 1 233 ? -15.871 33.247 10.833 1.00 37.47 233 GLN A CA 1
ATOM 1790 C C . GLN A 1 233 ? -16.869 34.372 10.531 1.00 37.47 233 GLN A C 1
ATOM 1792 O O . GLN A 1 233 ? -16.840 35.426 11.165 1.00 37.47 233 GLN A O 1
ATOM 1797 N N . THR A 1 234 ? -17.770 34.160 9.573 1.00 35.00 234 THR A N 1
ATOM 1798 C CA . THR A 1 234 ? -18.735 35.183 9.148 1.00 35.00 234 THR A CA 1
ATOM 1799 C C . THR A 1 234 ? -19.930 35.260 10.113 1.00 35.00 234 THR A C 1
ATOM 1801 O O . THR A 1 234 ? -20.466 36.342 10.373 1.00 35.00 234 THR A O 1
ATOM 1804 N N . LEU A 1 235 ? -20.308 34.129 10.720 1.00 34.75 235 LEU A N 1
ATOM 1805 C CA . LEU A 1 235 ? -21.457 33.997 11.625 1.00 34.75 235 LEU A CA 1
ATOM 1806 C C . LEU A 1 235 ? -21.210 34.504 13.059 1.00 34.75 235 LEU A C 1
ATOM 1808 O O . LEU A 1 235 ? -22.176 34.782 13.770 1.00 34.75 235 LEU A O 1
ATOM 1812 N N . GLU A 1 236 ? -19.959 34.720 13.479 1.00 36.16 236 GLU A N 1
ATOM 1813 C CA . GLU A 1 236 ? -19.631 35.331 14.785 1.00 36.16 236 GLU A CA 1
ATOM 1814 C C . GLU A 1 236 ? -20.074 36.806 14.906 1.00 36.16 236 GLU A C 1
ATOM 1816 O O . GLU A 1 236 ? -20.068 37.377 15.997 1.00 36.16 236 GLU A O 1
ATOM 1821 N N . SER A 1 237 ? -20.516 37.426 13.805 1.00 32.78 237 SER A N 1
ATOM 1822 C CA . SER A 1 237 ? -20.900 38.842 13.744 1.00 32.78 237 SER A CA 1
ATOM 1823 C C . SER A 1 237 ? -22.404 39.127 13.893 1.00 32.78 237 SER A C 1
ATOM 1825 O O . SER A 1 237 ? -22.797 40.294 13.968 1.00 32.78 237 SER A O 1
ATOM 1827 N N . VAL A 1 238 ? -23.267 38.104 13.970 1.00 30.44 238 VAL A N 1
ATOM 1828 C CA . VAL A 1 238 ? -24.729 38.294 13.921 1.00 30.44 238 VAL A CA 1
ATOM 1829 C C . VAL A 1 238 ? -25.401 37.922 15.249 1.00 30.44 238 VAL A C 1
ATOM 1831 O O . VAL A 1 238 ? -25.494 36.757 15.623 1.00 30.44 238 VAL A O 1
ATOM 1834 N N . GLN A 1 239 ? -25.937 38.920 15.962 1.00 27.56 239 GLN A N 1
ATOM 1835 C CA . GLN A 1 239 ? -26.789 38.709 17.140 1.00 27.56 239 GLN A CA 1
ATOM 1836 C C . GLN A 1 239 ? -28.250 38.463 16.727 1.00 27.56 239 GLN A C 1
ATOM 1838 O O . GLN A 1 239 ? -28.887 39.351 16.163 1.00 27.56 239 GLN A O 1
ATOM 1843 N N . PHE A 1 240 ? -28.817 37.303 17.076 1.00 30.16 240 PHE A N 1
ATOM 1844 C CA . PHE A 1 240 ? -30.241 36.995 16.868 1.00 30.16 240 PHE A CA 1
ATOM 1845 C C . PHE A 1 240 ? -30.997 36.767 18.189 1.00 30.16 240 PHE A C 1
ATOM 1847 O O . PHE A 1 240 ? -30.497 36.123 19.110 1.00 30.16 240 PHE A O 1
ATOM 1854 N N . LYS A 1 241 ? -32.231 37.293 18.275 1.00 31.75 241 LYS A N 1
ATOM 1855 C CA . LYS A 1 241 ? -33.133 37.224 19.445 1.00 31.75 241 LYS A CA 1
ATOM 1856 C C . LYS A 1 241 ? -34.358 36.319 19.195 1.00 31.75 241 LYS A C 1
ATOM 1858 O O . LYS A 1 241 ? -35.140 36.600 18.295 1.00 31.75 241 LYS A O 1
ATOM 1863 N N . GLY A 1 242 ? -34.583 35.356 20.106 1.00 31.23 242 GLY A N 1
ATOM 1864 C CA . GLY A 1 242 ? -35.884 34.721 20.455 1.00 31.23 242 GLY A CA 1
ATOM 1865 C C . GLY A 1 242 ? -36.375 33.537 19.590 1.00 31.23 242 GLY A C 1
ATOM 1866 O O . GLY A 1 242 ? -35.756 33.252 18.572 1.00 31.23 242 GLY A O 1
ATOM 1867 N N . PRO A 1 243 ? -37.474 32.823 19.952 1.00 34.38 243 PRO A N 1
ATOM 1868 C CA . PRO A 1 243 ? -38.003 32.396 21.266 1.00 34.38 243 PRO A CA 1
ATOM 1869 C C . PRO A 1 243 ? -37.936 30.844 21.449 1.00 34.38 243 PRO A C 1
ATOM 1871 O O . PRO A 1 243 ? -37.293 30.170 20.646 1.00 34.38 243 PRO A O 1
ATOM 1874 N N . SER A 1 244 ? -38.466 30.288 22.550 1.00 38.38 244 SER A N 1
ATOM 1875 C CA . SER A 1 244 ? -38.412 28.858 22.932 1.00 38.38 244 SER A CA 1
ATOM 1876 C C . SER A 1 244 ? -39.669 28.074 22.512 1.00 38.38 244 SER A C 1
ATOM 1878 O O . SER A 1 244 ? -40.751 28.652 22.425 1.00 38.38 244 SER A O 1
ATOM 1880 N N . ALA A 1 245 ? -39.535 26.762 22.274 1.00 34.62 245 ALA A N 1
ATOM 1881 C CA . ALA A 1 245 ? -40.656 25.847 22.037 1.00 34.62 245 ALA A CA 1
ATOM 1882 C C . ALA A 1 245 ? -40.505 24.543 22.851 1.00 34.62 245 ALA A C 1
ATOM 1884 O O . ALA A 1 245 ? -39.401 24.018 23.002 1.00 34.62 245 ALA A O 1
ATOM 1885 N N . ASP A 1 246 ? -41.635 24.084 23.394 1.00 33.28 246 ASP A N 1
ATOM 1886 C CA . ASP A 1 246 ? -41.857 22.921 24.268 1.00 33.28 246 ASP A CA 1
ATOM 1887 C C . ASP A 1 246 ? -41.772 21.588 23.486 1.00 33.28 246 ASP A C 1
ATOM 1889 O O . ASP A 1 246 ? -42.314 21.476 22.388 1.00 33.28 246 ASP A O 1
ATOM 1893 N N . LEU A 1 247 ? -41.074 20.587 24.042 1.00 40.31 247 LEU A N 1
ATOM 1894 C CA . LEU A 1 247 ? -40.690 19.315 23.397 1.00 40.31 247 LEU A CA 1
ATOM 1895 C C . LEU A 1 247 ? -41.421 18.084 23.974 1.00 40.31 247 LEU A C 1
ATOM 1897 O O . LEU A 1 247 ? -40.945 16.957 23.843 1.00 40.31 247 LEU A O 1
ATOM 1901 N N . SER A 1 248 ? -42.578 18.258 24.613 1.00 32.53 248 SER A N 1
ATOM 1902 C CA . SER A 1 248 ? -43.328 17.162 25.256 1.00 32.53 248 SER A CA 1
ATOM 1903 C C . SER A 1 248 ? -43.989 16.138 24.305 1.00 32.53 248 SER A C 1
ATOM 1905 O O . SER A 1 248 ? -44.711 15.255 24.766 1.00 32.53 248 SER A O 1
ATOM 1907 N N . GLN A 1 249 ? -43.708 16.175 22.996 1.00 37.06 249 GLN A N 1
ATOM 1908 C CA . GLN A 1 249 ? -44.126 15.152 22.026 1.00 37.06 249 GLN A CA 1
ATOM 1909 C C . GLN A 1 249 ? -42.987 14.847 21.034 1.00 37.06 249 GLN A C 1
ATOM 1911 O O . GLN A 1 249 ? -42.794 15.579 20.068 1.00 37.06 249 GLN A O 1
ATOM 1916 N N . ALA A 1 250 ? -42.216 13.778 21.264 1.00 33.56 250 ALA A N 1
ATOM 1917 C CA . ALA A 1 250 ? -41.124 13.360 20.375 1.00 33.56 250 ALA A CA 1
ATOM 1918 C C . ALA A 1 250 ? -41.540 12.139 19.515 1.00 33.56 250 ALA A C 1
ATOM 1920 O O . ALA A 1 250 ? -41.889 11.109 20.093 1.00 33.56 250 ALA A O 1
ATOM 1921 N N . PRO A 1 251 ? -41.513 12.214 18.167 1.00 32.31 251 PRO A N 1
ATOM 1922 C CA . PRO A 1 251 ? -41.764 11.069 17.281 1.00 32.31 251 PRO A CA 1
ATOM 1923 C C . PRO A 1 251 ? -40.535 10.146 17.138 1.00 32.31 251 PRO A C 1
ATOM 1925 O O . PRO A 1 251 ? -39.406 10.573 17.364 1.00 32.31 251 PRO A O 1
ATOM 1928 N N . GLU A 1 252 ? -40.752 8.902 16.681 1.00 41.03 252 GLU A N 1
ATOM 1929 C CA . GLU A 1 252 ? -39.756 7.821 16.452 1.00 41.03 252 GLU A CA 1
ATOM 1930 C C . GLU A 1 252 ? -38.651 8.122 15.411 1.00 41.03 252 GLU A C 1
ATOM 1932 O O . GLU A 1 252 ? -37.781 7.295 15.150 1.00 41.03 252 GLU A O 1
ATOM 1937 N N . SER A 1 253 ? -38.618 9.331 14.861 1.00 38.44 253 SER A N 1
ATOM 1938 C CA . SER A 1 253 ? -37.460 9.890 14.170 1.00 38.44 253 SER A CA 1
ATOM 1939 C C . SER A 1 253 ? -37.064 11.158 14.910 1.00 38.44 253 SER A C 1
ATOM 1941 O O . SER A 1 253 ? -37.839 12.117 14.907 1.00 38.44 253 SER A O 1
ATOM 1943 N N . ILE A 1 254 ? -35.880 11.183 15.530 1.00 40.22 254 ILE A N 1
ATOM 1944 C CA . ILE A 1 254 ? -35.338 12.418 16.106 1.00 40.22 254 ILE A CA 1
ATOM 1945 C C . ILE A 1 254 ? -35.213 13.403 14.937 1.00 40.22 254 ILE A C 1
ATOM 1947 O O . ILE A 1 254 ? -34.412 13.147 14.033 1.00 40.22 254 ILE A O 1
ATOM 1951 N N . PRO A 1 255 ? -36.014 14.483 14.883 1.00 43.22 255 PRO A N 1
ATOM 1952 C CA . PRO A 1 255 ? -35.879 15.453 13.816 1.00 43.22 255 PRO A CA 1
ATOM 1953 C C . PRO A 1 255 ? -34.469 16.020 13.920 1.00 43.22 255 PRO A C 1
ATOM 1955 O O . PRO A 1 255 ? -34.042 16.405 15.010 1.00 43.22 255 PRO A O 1
ATOM 1958 N N . MET A 1 256 ? -33.745 16.049 12.802 1.00 44.12 256 MET A N 1
ATOM 1959 C CA . MET A 1 256 ? -32.476 16.764 12.702 1.00 44.12 256 MET A CA 1
ATOM 1960 C C . MET A 1 256 ? -32.744 18.226 13.066 1.00 44.12 256 MET A C 1
ATOM 1962 O O . MET A 1 256 ? -33.264 18.997 12.261 1.00 44.12 256 MET A O 1
ATOM 1966 N N . ILE A 1 257 ? -32.474 18.587 14.318 1.00 50.72 257 ILE A N 1
ATOM 1967 C CA . ILE A 1 257 ? -32.578 19.963 14.784 1.00 50.72 257 ILE A CA 1
ATOM 1968 C C . ILE A 1 257 ? -31.376 20.732 14.235 1.00 50.72 257 ILE A C 1
ATOM 1970 O O . ILE A 1 257 ? -30.251 20.237 14.339 1.00 50.72 257 ILE A O 1
ATOM 1974 N N . PRO A 1 258 ? -31.586 21.929 13.658 1.00 62.34 258 PRO A N 1
ATOM 1975 C CA . PRO A 1 258 ? -30.487 22.799 13.265 1.00 62.34 258 PRO A CA 1
ATOM 1976 C C . PRO A 1 258 ? -29.528 22.999 14.440 1.00 62.34 258 PRO A C 1
ATOM 1978 O O . PRO A 1 258 ? -29.965 23.142 15.589 1.00 62.34 258 PRO A O 1
ATOM 1981 N N . ILE A 1 259 ? -28.225 22.989 14.165 1.00 60.00 259 ILE A N 1
ATOM 1982 C CA . ILE A 1 259 ? -27.186 23.013 15.202 1.00 60.00 259 ILE A CA 1
ATOM 1983 C C . ILE A 1 259 ? -27.300 24.264 16.089 1.00 60.00 259 ILE A C 1
ATOM 1985 O O . ILE A 1 259 ? -27.033 24.217 17.289 1.00 60.00 259 ILE A O 1
ATOM 1989 N N . GLU A 1 260 ? -27.822 25.356 15.536 1.00 57.38 260 GLU A N 1
ATOM 1990 C CA . GLU A 1 260 ? -28.124 26.609 16.223 1.00 57.38 260 GLU A CA 1
ATOM 1991 C C . GLU A 1 260 ? -29.229 26.437 17.274 1.00 57.38 260 GLU A C 1
ATOM 1993 O O . GLU A 1 260 ? -29.136 26.972 18.382 1.00 57.38 260 GLU A O 1
ATOM 1998 N N . ALA A 1 261 ? -30.265 25.657 16.955 1.00 53.53 261 ALA A N 1
ATOM 1999 C CA . ALA A 1 261 ? -31.361 25.367 17.872 1.00 53.53 261 ALA A CA 1
ATOM 2000 C C . ALA A 1 261 ? -30.891 24.464 19.020 1.00 53.53 261 ALA A C 1
ATOM 2002 O O . ALA A 1 261 ? -31.218 24.718 20.180 1.00 53.53 261 ALA A O 1
ATOM 2003 N N . LEU A 1 262 ? -30.058 23.463 18.717 1.00 60.53 262 LEU A N 1
ATOM 2004 C CA . LEU A 1 262 ? -29.436 22.611 19.731 1.00 60.53 262 LEU A CA 1
ATOM 2005 C C . LEU A 1 262 ? -28.526 23.423 20.665 1.00 60.53 262 LEU A C 1
ATOM 2007 O O . LEU A 1 262 ? -28.614 23.291 21.886 1.00 60.53 262 LEU A O 1
ATOM 2011 N N . ARG A 1 263 ? -27.698 24.313 20.106 1.00 60.84 263 ARG A N 1
ATOM 2012 C CA . ARG A 1 263 ? -26.799 25.180 20.878 1.00 60.84 263 ARG A CA 1
ATOM 2013 C C . ARG A 1 263 ? -27.566 26.063 21.858 1.00 60.84 263 ARG A C 1
ATOM 2015 O O . ARG A 1 263 ? -27.166 26.171 23.014 1.00 60.84 263 ARG A O 1
ATOM 2022 N N . LYS A 1 264 ? -28.689 26.645 21.429 1.00 61.94 264 LYS A N 1
ATOM 2023 C CA . LYS A 1 264 ? -29.563 27.452 22.291 1.00 61.94 264 LYS A CA 1
ATOM 2024 C C . LYS A 1 264 ? -30.137 26.637 23.453 1.00 61.94 264 LYS A C 1
ATOM 2026 O O . LYS A 1 264 ? -30.063 27.076 24.593 1.00 61.94 264 LYS A O 1
ATOM 2031 N N . VAL A 1 265 ? -30.643 25.432 23.181 1.00 63.19 265 VAL A N 1
ATOM 2032 C CA . VAL A 1 265 ? -31.195 24.540 24.218 1.00 63.19 265 VAL A CA 1
ATOM 2033 C C . VAL A 1 265 ? -30.138 24.145 25.251 1.00 63.19 265 VAL A C 1
ATOM 2035 O O . VAL A 1 265 ? -30.450 24.055 26.438 1.00 63.19 265 VAL A O 1
ATOM 2038 N N . LEU A 1 266 ? -28.894 23.920 24.820 1.00 60.69 266 LEU A N 1
ATOM 2039 C CA . LEU A 1 266 ? -27.788 23.624 25.728 1.00 60.69 266 LEU A CA 1
ATOM 2040 C C . LEU A 1 266 ? -27.424 24.844 26.581 1.00 60.69 266 LEU A C 1
ATOM 2042 O O . LEU A 1 266 ? -27.332 24.724 27.799 1.00 60.69 266 LEU A O 1
ATOM 2046 N N . LEU A 1 267 ? -27.279 26.022 25.970 1.00 62.53 267 LEU A N 1
ATOM 2047 C CA . LEU A 1 267 ? -26.905 27.247 26.682 1.00 62.53 267 LEU A CA 1
ATOM 2048 C C . LEU A 1 267 ? -27.975 27.713 27.678 1.00 62.53 267 LEU A C 1
ATOM 2050 O O . LEU A 1 267 ? -27.621 28.130 28.774 1.00 62.53 267 LEU A O 1
ATOM 2054 N N . ASP A 1 268 ? -29.263 27.564 27.358 1.00 64.62 268 ASP A N 1
ATOM 2055 C CA . ASP A 1 268 ? -30.365 27.902 28.275 1.00 64.62 268 ASP A CA 1
ATOM 2056 C C . ASP A 1 268 ? -30.427 26.968 29.504 1.00 64.62 268 ASP A C 1
ATOM 2058 O O . ASP A 1 268 ? -31.071 27.289 30.506 1.00 64.62 268 ASP A O 1
ATOM 2062 N N . ARG A 1 269 ? -29.774 25.798 29.446 1.00 58.09 269 ARG A N 1
ATOM 2063 C CA . ARG A 1 269 ? -29.747 24.795 30.528 1.00 58.09 269 ARG A CA 1
ATOM 2064 C C . ARG A 1 269 ? -28.451 24.785 31.332 1.00 58.09 269 ARG A C 1
ATOM 2066 O O . ARG A 1 269 ? -28.422 24.197 32.414 1.00 58.09 269 ARG A O 1
ATOM 2073 N N . LEU A 1 270 ? -27.395 25.413 30.828 1.00 56.44 270 LEU A N 1
ATOM 2074 C CA . LEU A 1 270 ? -26.125 25.533 31.531 1.00 56.44 270 LEU A CA 1
ATOM 2075 C C . LEU A 1 270 ? -26.171 26.754 32.453 1.00 56.44 270 LEU A C 1
ATOM 2077 O O . LEU A 1 270 ? -26.442 27.869 32.018 1.00 56.44 270 LEU A O 1
ATOM 2081 N N . ARG A 1 271 ? -25.890 26.553 33.744 1.00 54.34 271 ARG A N 1
ATOM 2082 C CA . ARG A 1 271 ? -25.667 27.666 34.673 1.00 54.34 271 ARG A CA 1
ATOM 2083 C C . ARG A 1 271 ? -24.200 28.089 34.577 1.00 54.34 271 ARG A C 1
ATOM 2085 O O . ARG A 1 271 ? -23.338 27.236 34.787 1.00 54.34 271 ARG A O 1
ATOM 2092 N N . PRO A 1 272 ? -23.892 29.357 34.257 1.00 54.59 272 PRO A N 1
ATOM 2093 C CA . PRO A 1 272 ? -22.516 29.835 34.250 1.00 54.59 272 PRO A CA 1
ATOM 2094 C C . PRO A 1 272 ? -21.879 29.676 35.633 1.00 54.59 272 PRO A C 1
ATOM 2096 O O . PRO A 1 272 ? -22.529 29.923 36.648 1.00 54.59 272 PRO A O 1
ATOM 2099 N N . LEU A 1 273 ? -20.602 29.292 35.677 1.00 56.25 273 LEU A N 1
ATOM 2100 C CA . LEU A 1 273 ? -19.832 29.280 36.919 1.00 56.25 273 LEU A CA 1
ATOM 2101 C C . LEU A 1 273 ? -19.655 30.724 37.404 1.00 56.25 273 LEU A C 1
ATOM 2103 O O . LEU A 1 273 ? -19.026 31.537 36.730 1.00 56.25 273 LEU A O 1
ATOM 2107 N N . GLU A 1 274 ? -20.208 31.048 38.571 1.00 50.91 274 GLU A N 1
ATOM 2108 C CA . GLU A 1 274 ? -20.198 32.420 39.100 1.00 50.91 274 GLU A CA 1
ATOM 2109 C C . GLU A 1 274 ? -18.833 32.834 39.669 1.00 50.91 274 GLU A C 1
ATOM 2111 O O . GLU A 1 274 ? -18.566 34.021 39.867 1.00 50.91 274 GLU A O 1
ATOM 2116 N N . ARG A 1 275 ? -17.947 31.867 39.943 1.00 46.94 275 ARG A N 1
ATOM 2117 C CA . ARG A 1 275 ? -16.633 32.133 40.527 1.00 46.94 275 ARG A CA 1
ATOM 2118 C C . ARG A 1 275 ? -15.620 31.056 40.164 1.00 46.94 275 ARG A C 1
ATOM 2120 O O . ARG A 1 275 ? -15.907 29.868 40.239 1.00 46.94 275 ARG A O 1
ATOM 2127 N N . SER A 1 276 ? -14.404 31.490 39.863 1.00 56.88 276 SER A N 1
ATOM 2128 C CA . SER A 1 276 ? -13.228 30.632 39.725 1.00 56.88 276 SER A CA 1
ATOM 2129 C C . SER A 1 276 ? -12.163 31.066 40.728 1.00 56.88 276 SER A C 1
ATOM 2131 O O . SER A 1 276 ? -11.936 32.266 40.898 1.00 56.88 276 SER A O 1
ATOM 2133 N N . GLN A 1 277 ? -11.487 30.109 41.363 1.00 53.41 277 GLN A N 1
ATOM 2134 C CA . GLN A 1 277 ? -10.310 30.370 42.192 1.00 53.41 277 GLN A CA 1
ATOM 2135 C C . GLN A 1 277 ? -9.141 29.497 41.742 1.00 53.41 277 GLN A C 1
ATOM 2137 O O . GLN A 1 277 ? -9.336 28.351 41.345 1.00 53.41 277 GLN A O 1
ATOM 2142 N N . TRP A 1 278 ? -7.931 30.038 41.847 1.00 56.69 278 TRP A N 1
ATOM 2143 C CA . TRP A 1 278 ? -6.692 29.312 41.596 1.00 56.69 278 TRP A CA 1
ATOM 2144 C C . TRP A 1 278 ? -6.018 29.043 42.940 1.00 56.69 278 TRP A C 1
ATOM 2146 O O . TRP A 1 278 ? -5.765 29.983 43.692 1.00 56.69 278 TRP A O 1
ATOM 2156 N N . LEU A 1 279 ? -5.758 27.774 43.250 1.00 57.72 279 LEU A N 1
ATOM 2157 C CA . LEU A 1 279 ? -5.099 27.345 44.486 1.00 57.72 279 LEU A CA 1
ATOM 2158 C C . LEU A 1 279 ? -3.795 26.621 44.163 1.00 57.72 279 LEU A C 1
ATOM 2160 O O . LEU A 1 279 ? -3.679 25.980 43.116 1.00 57.72 279 LEU A O 1
ATOM 2164 N N . SER A 1 280 ? -2.817 26.706 45.066 1.00 60.16 280 SER A N 1
ATOM 2165 C CA . SER A 1 280 ? -1.613 25.889 44.950 1.00 60.16 280 SER A CA 1
ATOM 2166 C C . SER A 1 280 ? -1.916 24.439 45.343 1.00 60.16 280 SER A C 1
ATOM 2168 O O . SER A 1 280 ? -2.815 24.169 46.140 1.00 60.16 280 SER A O 1
ATOM 2170 N N . LEU A 1 281 ? -1.138 23.488 44.816 1.00 54.16 281 LEU A N 1
ATOM 2171 C CA . LEU A 1 281 ? -1.274 22.062 45.151 1.00 54.16 281 LEU A CA 1
ATOM 2172 C C . LEU A 1 281 ? -1.158 21.784 46.660 1.00 54.16 281 LEU A C 1
ATOM 2174 O O . LEU A 1 281 ? -1.776 20.845 47.154 1.00 54.16 281 LEU A O 1
ATOM 2178 N N . ALA A 1 282 ? -0.398 22.603 47.393 1.00 64.56 282 ALA A N 1
ATOM 2179 C CA . ALA A 1 282 ? -0.247 22.477 48.841 1.00 64.56 282 ALA A CA 1
ATOM 2180 C C . ALA A 1 282 ? -1.521 22.884 49.607 1.00 64.56 282 ALA A C 1
ATOM 2182 O O . ALA A 1 282 ? -1.800 22.325 50.666 1.00 64.56 282 ALA A O 1
ATOM 2183 N N . ASP A 1 283 ? -2.316 23.798 49.043 1.00 62.00 283 ASP A N 1
ATOM 2184 C CA . ASP A 1 283 ? -3.533 24.341 49.662 1.00 62.00 283 ASP A CA 1
ATOM 2185 C C . ASP A 1 283 ? -4.774 23.455 49.433 1.00 62.00 283 ASP A C 1
ATOM 2187 O O . ASP A 1 283 ? -5.841 23.720 49.986 1.00 62.00 283 ASP A O 1
ATOM 2191 N N . LEU A 1 284 ? -4.650 22.389 48.631 1.00 62.16 284 LEU A N 1
ATOM 2192 C CA . LEU A 1 284 ? -5.729 21.431 48.349 1.00 62.16 284 LEU A CA 1
ATOM 2193 C C . LEU A 1 284 ? -5.922 20.382 49.458 1.00 62.16 284 LEU A C 1
ATOM 2195 O O . LEU A 1 284 ? -6.909 19.644 49.451 1.00 62.16 284 LEU A O 1
ATOM 2199 N N . ASN A 1 285 ? -4.998 20.289 50.418 1.00 47.09 285 ASN A N 1
ATOM 2200 C CA . ASN A 1 285 ? -5.024 19.233 51.423 1.00 47.09 285 ASN A CA 1
ATOM 2201 C C . ASN A 1 285 ? -6.124 19.490 52.474 1.00 47.09 285 ASN A C 1
ATOM 2203 O O . ASN A 1 285 ? -6.017 20.405 53.288 1.00 47.09 285 ASN A O 1
ATOM 2207 N N . GLY A 1 286 ? -7.185 18.676 52.460 1.00 55.44 286 GLY A N 1
ATOM 2208 C CA . GLY A 1 286 ? -8.305 18.751 53.410 1.00 55.44 286 GLY A CA 1
ATOM 2209 C C . GLY A 1 286 ? -9.620 19.305 52.847 1.00 55.44 286 GLY A C 1
ATOM 2210 O O . GLY A 1 286 ? -10.621 19.293 53.560 1.00 55.44 286 GLY A O 1
ATOM 2211 N N . GLN A 1 287 ? -9.661 19.733 51.580 1.00 52.94 287 GLN A N 1
ATOM 2212 C CA . GLN A 1 287 ? -10.923 20.022 50.890 1.00 52.94 287 GLN A CA 1
ATOM 2213 C C . GLN A 1 287 ? -11.386 18.776 50.124 1.00 52.94 287 GLN A C 1
ATOM 2215 O O . GLN A 1 287 ? -10.753 18.360 49.157 1.00 52.94 287 GLN A O 1
ATOM 2220 N N . VAL A 1 288 ? -12.479 18.151 50.572 1.00 49.94 288 VAL A N 1
ATOM 2221 C CA . VAL A 1 288 ? -13.110 17.013 49.883 1.00 49.94 288 VAL A CA 1
ATOM 2222 C C . VAL A 1 288 ? -14.317 17.528 49.100 1.00 49.94 288 VAL A C 1
ATOM 2224 O O . VAL A 1 288 ? -15.254 18.059 49.692 1.00 49.94 288 VAL A O 1
ATOM 2227 N N . LEU A 1 289 ? -14.299 17.366 47.775 1.00 49.50 289 LEU A N 1
ATOM 2228 C CA . LEU A 1 289 ? -15.433 17.652 46.890 1.00 49.50 289 LEU A CA 1
ATOM 2229 C C . LEU A 1 289 ? -16.519 16.585 47.110 1.00 49.50 289 LEU A C 1
ATOM 2231 O O . LEU A 1 289 ? -16.272 15.399 46.891 1.00 49.50 289 LEU A O 1
ATOM 2235 N N . THR A 1 290 ? -17.707 16.975 47.577 1.00 39.72 290 THR A N 1
ATOM 2236 C CA . THR A 1 290 ? -18.818 16.037 47.816 1.00 39.72 290 THR A CA 1
ATOM 2237 C C . THR A 1 290 ? -19.837 16.044 46.680 1.00 39.72 290 THR A C 1
ATOM 2239 O O . THR A 1 290 ? -20.175 17.102 46.166 1.00 39.72 290 THR A O 1
ATOM 2242 N N . GLN A 1 291 ? -20.379 14.847 46.424 1.00 41.72 291 GLN A N 1
ATOM 2243 C CA . GLN A 1 291 ? -21.305 14.404 45.372 1.00 41.72 291 GLN A CA 1
ATOM 2244 C C . GLN A 1 291 ? -20.710 14.263 43.966 1.00 41.72 291 GLN A C 1
ATOM 2246 O O . GLN A 1 291 ? -20.483 15.217 43.232 1.00 41.72 291 GLN A O 1
ATOM 2251 N N . SER A 1 292 ? -20.527 13.000 43.574 1.00 44.50 292 SER A N 1
ATOM 2252 C CA . SER A 1 292 ? -20.285 12.604 42.192 1.00 44.50 292 SER A CA 1
ATOM 2253 C C . SER A 1 292 ? -21.446 13.072 41.312 1.00 44.50 292 SER A C 1
ATOM 2255 O O . SER A 1 292 ? -22.579 12.619 41.480 1.00 44.50 292 SER A O 1
ATOM 22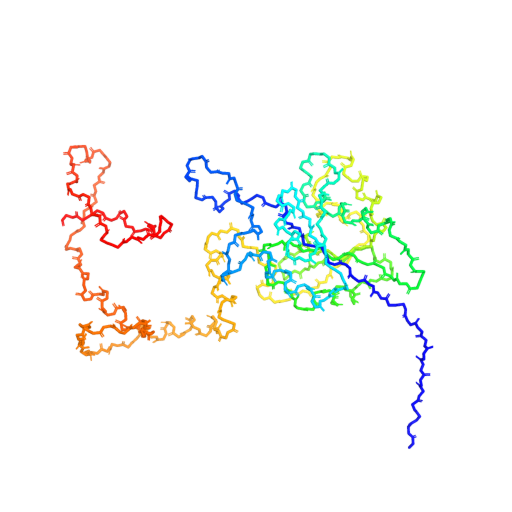57 N N . LEU A 1 293 ? -21.159 13.952 40.355 1.00 41.94 293 LEU A N 1
ATOM 2258 C CA . LEU A 1 293 ? -22.060 14.254 39.248 1.00 41.94 293 LEU A CA 1
ATOM 2259 C C . LEU A 1 293 ? -22.115 13.031 38.328 1.00 41.94 293 LEU A C 1
ATOM 2261 O O . LEU A 1 293 ? -21.249 12.826 37.483 1.00 41.94 293 LEU A O 1
ATOM 2265 N N . ILE A 1 294 ? -23.123 12.185 38.524 1.00 47.22 294 ILE A N 1
ATOM 2266 C CA . ILE A 1 294 ? -23.402 11.061 37.630 1.00 47.22 294 ILE A CA 1
ATOM 2267 C C . ILE A 1 294 ? -24.345 11.576 36.542 1.00 47.22 294 ILE A C 1
ATOM 2269 O O . ILE A 1 294 ? -25.478 11.962 36.832 1.00 47.22 294 ILE A O 1
ATOM 2273 N N . SER A 1 295 ? -23.878 11.598 35.291 1.00 41.25 295 SER A N 1
ATOM 2274 C CA . SER A 1 295 ? -24.738 11.881 34.137 1.00 41.25 295 SER A CA 1
ATOM 2275 C C . SER A 1 295 ? -25.919 10.896 34.125 1.00 41.25 295 SER A C 1
ATOM 2277 O O . SER A 1 295 ? -25.686 9.686 34.149 1.00 41.25 295 SER A O 1
ATOM 2279 N N . PRO A 1 296 ? -27.182 11.360 34.049 1.00 40.19 296 PRO A N 1
ATOM 2280 C CA . PRO A 1 296 ? -28.338 10.470 33.928 1.00 40.19 296 PRO A CA 1
ATOM 2281 C C . PRO A 1 296 ? -28.422 9.799 32.546 1.00 40.19 296 PRO A C 1
ATOM 2283 O O . PRO A 1 296 ? -29.241 8.905 32.344 1.00 40.19 296 PRO A O 1
ATOM 2286 N N . TYR A 1 297 ? -27.581 10.221 31.595 1.00 44.19 297 TYR A N 1
ATOM 2287 C CA . TYR A 1 297 ? -27.478 9.646 30.260 1.00 44.19 297 TYR A CA 1
ATOM 2288 C C . TYR A 1 297 ? -26.245 8.747 30.174 1.00 44.19 297 TYR A C 1
ATOM 2290 O O . TYR A 1 297 ? -25.143 9.158 30.540 1.00 44.19 297 TYR A O 1
ATOM 2298 N N . ASN A 1 298 ? -26.443 7.521 29.686 1.00 43.66 298 ASN A N 1
ATOM 2299 C CA . ASN A 1 298 ? -25.390 6.524 29.516 1.00 43.66 298 ASN A CA 1
ATOM 2300 C C . ASN A 1 298 ? -24.554 6.870 28.275 1.00 43.66 298 ASN A C 1
ATOM 2302 O O . ASN A 1 298 ? -24.903 6.498 27.155 1.00 43.66 298 ASN A O 1
ATOM 2306 N N . VAL A 1 299 ? -23.496 7.653 28.476 1.00 45.59 299 VAL A N 1
ATOM 2307 C CA . VAL A 1 299 ? -22.580 8.075 27.412 1.00 45.59 299 VAL A CA 1
ATOM 2308 C C . VAL A 1 299 ? -21.435 7.054 27.316 1.00 45.59 299 VAL A C 1
ATOM 2310 O O . VAL A 1 299 ? -20.878 6.687 28.354 1.00 45.59 299 VAL A O 1
ATOM 2313 N N . PRO A 1 300 ? -21.059 6.565 26.118 1.00 42.06 300 PRO A N 1
ATOM 2314 C CA . PRO A 1 300 ? -19.919 5.666 25.958 1.00 42.06 300 PRO A CA 1
ATOM 2315 C C . PRO A 1 300 ? -18.644 6.265 26.564 1.00 42.06 300 PRO A C 1
ATOM 2317 O O . PRO A 1 300 ? -18.365 7.449 26.395 1.00 42.06 300 PRO A O 1
ATOM 2320 N N . SER A 1 301 ? -17.831 5.440 27.224 1.00 44.41 301 SER A N 1
ATOM 2321 C CA . SER A 1 301 ? -16.667 5.856 28.028 1.00 44.41 301 SER A CA 1
ATOM 2322 C C . SER A 1 301 ? -15.618 6.718 27.302 1.00 44.41 301 SER A C 1
ATOM 2324 O O . SER A 1 301 ? -14.842 7.401 27.961 1.00 44.41 301 SER A O 1
ATOM 2326 N N . HIS A 1 302 ? -15.609 6.738 25.967 1.00 46.03 302 HIS A N 1
ATOM 2327 C CA . HIS A 1 302 ? -14.704 7.546 25.139 1.00 46.03 302 HIS A CA 1
ATOM 2328 C C . HIS A 1 302 ? -15.242 8.950 24.796 1.00 46.03 302 HIS A C 1
ATOM 2330 O O . HIS A 1 302 ? -14.497 9.766 24.267 1.00 46.03 302 HIS A O 1
ATOM 2336 N N . GLN A 1 303 ? -16.508 9.251 25.104 1.00 39.28 303 GLN A N 1
ATOM 2337 C CA . GLN A 1 303 ? -17.093 10.598 25.005 1.00 39.28 303 GLN A CA 1
ATOM 2338 C C . GLN A 1 303 ? -17.041 11.363 26.341 1.00 39.28 303 GLN A C 1
ATOM 2340 O O . GLN A 1 303 ? -17.580 12.459 26.447 1.00 39.28 303 GLN A O 1
ATOM 2345 N N . ASN A 1 304 ? -16.365 10.811 27.357 1.00 41.31 304 ASN A N 1
ATOM 2346 C CA . ASN A 1 304 ? -16.211 11.437 28.674 1.00 41.31 304 ASN A CA 1
ATOM 2347 C C . ASN A 1 304 ? -15.014 12.407 28.771 1.00 41.31 304 ASN A C 1
ATOM 2349 O O . ASN A 1 304 ? -14.717 12.924 29.848 1.00 41.31 304 ASN A O 1
ATOM 2353 N N . SER A 1 305 ? -14.323 12.683 27.662 1.00 38.25 305 SER A N 1
ATOM 2354 C CA . SER A 1 305 ? -13.185 13.609 27.626 1.00 38.25 305 SER A CA 1
ATOM 2355 C C . SER A 1 305 ? -13.656 15.063 27.596 1.00 38.25 305 SER A C 1
ATOM 2357 O O . SER A 1 305 ? -13.669 15.691 26.543 1.00 38.25 305 SER A O 1
ATOM 2359 N N . ALA A 1 306 ? -14.073 15.539 28.773 1.00 38.34 306 ALA A N 1
ATOM 2360 C CA . ALA A 1 306 ? -14.147 16.927 29.261 1.00 38.34 306 ALA A CA 1
ATOM 2361 C C . ALA A 1 306 ? -15.372 17.143 30.173 1.00 38.34 306 ALA A C 1
ATOM 2363 O O . ALA A 1 306 ? -16.106 18.115 30.030 1.00 38.34 306 ALA A O 1
ATOM 2364 N N . MET A 1 307 ? -15.588 16.244 31.135 1.00 36.19 307 MET A N 1
ATOM 2365 C CA . MET A 1 307 ? -16.388 16.529 32.335 1.00 36.19 307 MET A CA 1
ATOM 2366 C C . MET A 1 307 ? -15.621 16.127 33.606 1.00 36.19 307 MET A C 1
ATOM 2368 O O . MET A 1 307 ? -16.222 15.728 34.592 1.00 36.19 307 MET A O 1
ATOM 2372 N N . ASP A 1 308 ? -14.298 16.329 33.635 1.00 38.69 308 ASP A N 1
ATOM 2373 C CA . ASP A 1 308 ? -13.570 16.534 34.904 1.00 38.69 308 ASP A CA 1
ATOM 2374 C C . ASP A 1 308 ? -13.671 18.016 35.325 1.00 38.69 308 ASP A C 1
ATOM 2376 O O . ASP A 1 308 ? -12.716 18.655 35.761 1.00 38.69 308 ASP A O 1
ATOM 2380 N N . GLY A 1 309 ? -14.853 18.600 35.124 1.00 38.88 309 GLY A N 1
ATOM 2381 C CA . GLY A 1 309 ? -15.248 19.873 35.700 1.00 38.88 309 GLY A CA 1
ATOM 2382 C C . GLY A 1 309 ? -16.049 19.578 36.956 1.00 38.88 309 GLY A C 1
ATOM 2383 O O . GLY A 1 309 ? -17.224 19.229 36.879 1.00 38.88 309 GLY A O 1
ATOM 2384 N N . PHE A 1 310 ? -15.411 19.680 38.116 1.00 36.00 310 PHE A N 1
ATOM 2385 C CA . PHE A 1 310 ? -16.097 19.544 39.397 1.00 36.00 310 PHE A CA 1
ATOM 2386 C C . PHE A 1 310 ? -16.841 20.853 39.707 1.00 36.00 310 PHE A C 1
ATOM 2388 O O . PHE A 1 310 ? -16.235 21.924 39.699 1.00 36.00 310 PHE A O 1
ATOM 2395 N N . ALA A 1 311 ? -18.150 20.775 39.953 1.00 32.59 311 ALA A N 1
ATOM 2396 C CA . ALA A 1 311 ? -18.983 21.911 40.359 1.00 32.59 311 ALA A CA 1
ATOM 2397 C C . ALA A 1 311 ? -19.123 21.981 41.893 1.00 32.59 311 ALA A C 1
ATOM 2399 O O . ALA A 1 311 ? -19.116 20.943 42.556 1.00 32.59 311 ALA A O 1
ATOM 2400 N N . ILE A 1 312 ? -19.269 23.201 42.425 1.00 32.59 312 ILE A N 1
ATOM 2401 C CA . ILE A 1 312 ? -19.774 23.497 43.780 1.00 32.59 312 ILE A CA 1
ATOM 2402 C C . ILE A 1 312 ? -21.269 23.795 43.668 1.00 32.59 312 ILE A C 1
ATOM 2404 O O . ILE A 1 312 ? -21.632 24.515 42.707 1.00 32.59 312 ILE A O 1
#

pLDDT: mean 72.92, std 23.59, range [27.56, 98.56]

Sequence (312 aa):
MREITSADGLSPRARITGLVLAGGLSRRMQVAASGQEPVDKALIPCAGKPLIAWTLQRLQPQVDELLINCNRRHEVFAAMGHQVLGDKLEGFAGPLAGMHAALHELAHRPQHAMTAQWLLTVPCDCPFFPEDIAQSMLATAKEDSELVVARSAEAEQPVFLLMRPALLASLEHFLKLGLRKIDQWYQSLNYVSCEFDEPLAFRNINTPEDLIEAACILGSPHLDIEGLAKDIQTLESVQFKGPSADLSQAPESIPMIPIEALRKVLLDRLRPLERSQWLSLADLNGQVLTQSLISPYNVPSHQNSAMDGFAI

Foldseek 3Di:
DDDDPDPPPDQQAEAEEEEEEQADFQPAADPDPDPDDTDRQQQDDFLNGRLLVLQCVLCVVQGPAYEYEYQPPQVVVVVVVHHYWYQPDPDCLDVLSSVLRVLVVVVPDDDDPRYFYKYWFDYSFQSPADSNLNVQQVVQDDPQAQKEFEAEPVGTQLRGMIGGSVCSVLSVVCVVVVDRDSVVSCVVGRYYYGYDHDPSHPDGQNHPVSSNVSSCCVNCVPDPPVVVVVVVVVVVPDDDDDDDDDDPDADPDRPPDPVVNVVVVVVVPDDDDPDDDDDDPVVCPPDDQDDDPDDPDDDPPVVPPPPPDRDD